Protein AF-A0A9Q1ICY8-F1 (afdb_monomer_lite)

Foldseek 3Di:
DDDADEDAWQQAEEQEAPLFLLFCPSVVVLVVVVVVVVVDVDDDYHGDDQAVVNVVVSGGHDFDRLVVQQDPVLLPDDDDPPDPPSSVSNVVVCVVQHVPPDPPHRSYYHYDGDWPALQPDWDFDQDPDDDRWRKIFGDPDDDDDPPDDDPDDPDDPVRLAFDKAAWDKTKIWTFDFFAFADADPPPRHHQWAADPVCGNQAQHKFAFQCFGIQGPVRDTDHDHDPGIWGWHSQCTPVCNVVRGNTTTTHIDIDIGHMYTYHHDDDDPDPDD

InterPro domains:
  IPR007036 AstE/AspA barrel-sandwich hybrid domain [PF04952] (170-250)
  IPR016708 Aspartoacylase [PIRSF018001] (8-258)
  IPR050178 AspA/AstE family [PTHR15162] (5-122)
  IPR055438 Succinylglutamate desuccinylase/Aspartoacylase, catalytic domain [PF24827] (10-125)

Secondary structure (DSSP, 8-state):
-PPPEEEPP---EEEEE-SSTT-HHHHHHHHHHHHHHTTS-----EEEES-HHHHHTTSS-SSS-GGG--SHHHHHSPP-TTS-HHHHHHHHHHHHH--TTSTTS-SEEEEE---SSS--S------SSS----EEE--SS---S-----SS--------TT-EE--EEEEEEEEEEEEPPPB-TTT--B-EEE-TTTTT-TTS-B-TTSEEEEETTS-EEE---SS-BEEESTT-GGGTTTT-SEEEEEEEEEEEPPEEEPPPPP------

pLDDT: mean 80.32, std 21.62, range [21.45, 98.81]

Structure (mmCIF, N/CA/C/O backbone):
data_AF-A0A9Q1ICY8-F1
#
_entry.id   AF-A0A9Q1ICY8-F1
#
loop_
_atom_site.group_PDB
_atom_site.id
_atom_site.type_symbol
_atom_site.label_atom_id
_atom_site.label_alt_id
_atom_site.label_comp_id
_atom_site.label_asym_id
_atom_site.label_entity_id
_atom_site.label_seq_id
_atom_site.pdbx_PDB_ins_code
_atom_site.Cartn_x
_atom_site.Cartn_y
_atom_site.Cartn_z
_atom_site.occupancy
_atom_site.B_iso_or_equiv
_atom_site.auth_seq_id
_atom_site.auth_comp_id
_atom_site.auth_asym_id
_atom_site.auth_atom_id
_atom_site.pdbx_PDB_model_num
ATOM 1 N N . MET A 1 1 ? -20.345 10.748 -28.734 1.00 59.75 1 MET A N 1
ATOM 2 C CA . MET A 1 1 ? -19.337 9.729 -28.371 1.00 59.75 1 MET A CA 1
ATOM 3 C C . MET A 1 1 ? -18.061 10.481 -28.038 1.00 59.75 1 MET A C 1
ATOM 5 O O . MET A 1 1 ? -17.767 11.417 -28.769 1.00 59.75 1 MET A O 1
ATOM 9 N N . MET A 1 2 ? -17.388 10.174 -26.923 1.00 65.88 2 MET A N 1
ATOM 10 C CA . MET A 1 2 ? -16.074 10.770 -26.632 1.00 65.88 2 MET A CA 1
ATOM 11 C C . MET A 1 2 ? -15.058 10.272 -27.664 1.00 65.88 2 MET A C 1
ATOM 13 O O . MET A 1 2 ? -15.108 9.102 -28.045 1.00 65.88 2 MET A O 1
ATOM 17 N N . GLU A 1 3 ? -14.178 11.153 -28.131 1.00 75.31 3 GLU A N 1
ATOM 18 C CA . GLU A 1 3 ? -13.118 10.779 -29.069 1.00 75.31 3 GLU A CA 1
ATOM 19 C C . GLU A 1 3 ? -12.064 9.901 -28.373 1.00 75.31 3 GLU A C 1
ATOM 21 O O . GLU A 1 3 ? -11.757 10.144 -27.199 1.00 75.31 3 GLU A O 1
ATOM 26 N N . PRO A 1 4 ? -11.507 8.883 -29.059 1.00 78.00 4 PRO A N 1
ATOM 27 C CA . PRO A 1 4 ? -10.439 8.068 -28.499 1.00 78.00 4 PRO A CA 1
ATOM 28 C C . PRO A 1 4 ? -9.195 8.906 -28.189 1.00 78.00 4 PRO A C 1
ATOM 30 O O . PRO A 1 4 ? -8.716 9.669 -29.029 1.00 78.00 4 PRO A O 1
ATOM 33 N N . VAL A 1 5 ? -8.633 8.725 -26.996 1.00 80.56 5 VAL A N 1
ATOM 34 C CA . VAL A 1 5 ? -7.372 9.357 -26.602 1.00 80.56 5 VAL A CA 1
ATOM 35 C C . VAL A 1 5 ? -6.215 8.456 -27.017 1.00 80.56 5 VAL A C 1
ATOM 37 O O . VAL A 1 5 ? -6.126 7.296 -26.616 1.00 80.56 5 VAL A O 1
ATOM 40 N N . SER A 1 6 ? -5.305 9.005 -27.821 1.00 79.31 6 SER A N 1
ATOM 41 C CA . SER A 1 6 ? -4.107 8.297 -28.266 1.00 79.31 6 SER A CA 1
ATOM 42 C C . SER A 1 6 ? -2.967 8.465 -27.259 1.00 79.31 6 SER A C 1
ATOM 44 O O . SER A 1 6 ? -2.494 9.581 -27.034 1.00 79.31 6 SER A O 1
ATOM 46 N N . LEU A 1 7 ? -2.515 7.358 -26.671 1.00 76.12 7 LEU A N 1
ATOM 47 C CA . LEU A 1 7 ? -1.403 7.313 -25.722 1.00 76.12 7 LEU A CA 1
ATOM 48 C C . LEU A 1 7 ? -0.109 6.848 -26.410 1.00 76.12 7 LEU A C 1
ATOM 50 O O . LEU A 1 7 ? -0.165 6.047 -27.350 1.00 76.12 7 LEU A O 1
ATOM 54 N N . PRO A 1 8 ? 1.066 7.344 -25.982 1.00 70.44 8 PRO A N 1
ATOM 55 C CA . PRO A 1 8 ? 2.342 6.829 -26.468 1.00 70.44 8 PRO A CA 1
ATOM 56 C C . PRO A 1 8 ? 2.523 5.357 -26.075 1.00 70.44 8 PRO A C 1
ATOM 58 O O . PRO A 1 8 ? 1.975 4.898 -25.072 1.00 70.44 8 PRO A O 1
ATOM 61 N N . ALA A 1 9 ? 3.303 4.622 -26.868 1.00 71.19 9 ALA A N 1
ATOM 62 C CA . ALA A 1 9 ? 3.770 3.301 -26.471 1.00 71.19 9 ALA A CA 1
ATOM 63 C C . ALA A 1 9 ? 4.682 3.407 -25.240 1.00 71.19 9 ALA A C 1
ATOM 65 O O . ALA A 1 9 ? 5.391 4.398 -25.070 1.00 71.19 9 ALA A O 1
ATOM 66 N N . VAL A 1 10 ? 4.665 2.366 -24.412 1.00 71.12 10 VAL A N 1
ATOM 67 C CA . VAL A 1 10 ? 5.454 2.246 -23.180 1.00 71.12 10 VAL A CA 1
ATOM 68 C C . VAL A 1 10 ? 6.436 1.089 -23.393 1.00 71.12 10 VAL A C 1
ATOM 70 O O . VAL A 1 10 ? 6.120 -0.041 -23.025 1.00 71.12 10 VAL A O 1
ATOM 73 N N . PRO A 1 11 ? 7.561 1.313 -24.098 1.00 69.88 11 PRO A N 1
ATOM 74 C CA . PRO A 1 11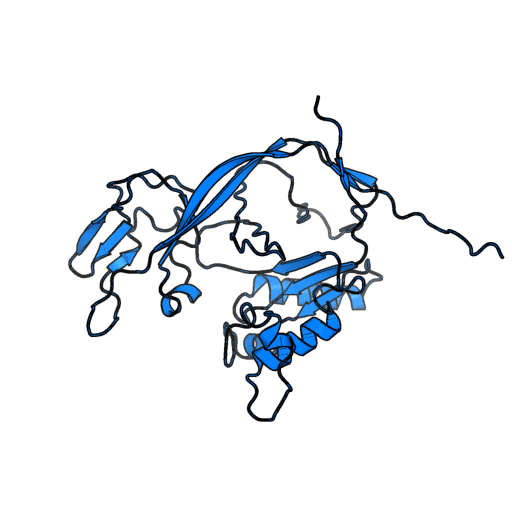 ? 8.440 0.228 -24.529 1.00 69.88 11 PRO A CA 1
ATOM 75 C C . PRO A 1 11 ? 9.250 -0.383 -23.384 1.00 69.88 11 PRO A C 1
ATOM 77 O O . PRO A 1 11 ? 9.628 -1.547 -23.475 1.00 69.88 11 PRO A O 1
ATOM 80 N N . ARG A 1 12 ? 9.529 0.368 -22.311 1.00 75.19 12 ARG A N 1
ATOM 81 C CA . ARG A 1 12 ? 10.326 -0.122 -21.182 1.00 75.19 12 ARG A CA 1
ATOM 82 C C . ARG A 1 12 ? 9.430 -0.322 -19.970 1.00 75.19 12 ARG A C 1
ATOM 84 O O . ARG A 1 12 ? 9.059 0.638 -19.294 1.00 75.19 12 ARG A O 1
ATOM 91 N N . VAL A 1 13 ? 9.100 -1.578 -19.692 1.00 80.62 13 VAL A N 1
ATOM 92 C CA . VAL A 1 13 ? 8.285 -1.974 -18.539 1.00 80.62 13 VAL A CA 1
ATOM 93 C C . VAL A 1 13 ? 9.142 -2.772 -17.567 1.00 80.62 13 VAL A C 1
ATOM 95 O O . VAL A 1 13 ? 9.872 -3.676 -17.976 1.00 80.62 13 VAL A O 1
ATOM 98 N N . ALA A 1 14 ? 9.031 -2.455 -16.279 1.00 83.50 14 ALA A N 1
ATOM 99 C CA . ALA A 1 14 ? 9.631 -3.238 -15.212 1.00 83.50 14 ALA A CA 1
ATOM 100 C C . ALA A 1 14 ? 8.568 -3.874 -14.313 1.00 83.50 14 ALA A C 1
ATOM 102 O O . ALA A 1 14 ? 7.607 -3.215 -13.909 1.00 83.50 14 ALA A O 1
ATOM 103 N N . LEU A 1 15 ? 8.773 -5.143 -13.964 1.00 88.38 15 LEU A N 1
ATOM 104 C CA . LEU A 1 15 ? 7.986 -5.872 -12.976 1.00 88.38 15 LEU A CA 1
ATOM 105 C C . LEU A 1 15 ? 8.828 -6.076 -11.715 1.00 88.38 15 LEU A C 1
ATOM 107 O O . LEU A 1 15 ? 9.807 -6.825 -11.716 1.00 88.38 15 LEU A O 1
ATOM 111 N N . CYS A 1 16 ? 8.427 -5.420 -10.632 1.00 89.94 16 CYS A N 1
ATOM 112 C CA . CYS A 1 16 ? 9.126 -5.454 -9.356 1.00 89.94 16 CYS A CA 1
ATOM 113 C C . CYS A 1 16 ? 8.370 -6.323 -8.348 1.00 89.94 16 CYS A C 1
ATOM 115 O O . CYS A 1 16 ? 7.145 -6.259 -8.227 1.00 89.94 16 CYS A O 1
ATOM 117 N N . GLY A 1 17 ? 9.117 -7.138 -7.608 1.00 93.12 17 GLY A N 1
ATOM 118 C CA . GLY A 1 17 ? 8.587 -8.017 -6.575 1.00 93.12 17 GLY A CA 1
ATOM 119 C C . GLY A 1 17 ? 9.452 -7.989 -5.324 1.00 93.12 17 GLY A C 1
ATOM 120 O O . GLY A 1 17 ? 10.679 -7.880 -5.386 1.00 93.12 17 GLY A O 1
ATOM 121 N N . GLY A 1 18 ? 8.809 -8.110 -4.164 1.00 94.81 18 GLY A N 1
ATOM 122 C CA . GLY A 1 18 ? 9.512 -8.163 -2.886 1.00 94.81 18 GLY A CA 1
ATOM 123 C C . GLY A 1 18 ? 10.157 -6.841 -2.491 1.00 94.81 18 GLY A C 1
ATOM 124 O O . GLY A 1 18 ? 11.258 -6.837 -1.943 1.00 94.81 18 GLY A O 1
ATOM 125 N N . THR A 1 19 ? 9.496 -5.716 -2.777 1.00 94.38 19 THR A N 1
ATOM 126 C CA . THR A 1 19 ? 9.838 -4.414 -2.176 1.00 94.38 19 THR A CA 1
ATOM 127 C C . THR A 1 19 ? 9.728 -4.492 -0.656 1.00 94.38 19 THR A C 1
ATOM 129 O O . THR A 1 19 ? 10.619 -4.018 0.052 1.00 94.38 19 THR A O 1
ATOM 132 N N . HIS A 1 20 ? 8.706 -5.197 -0.167 1.00 94.62 20 HIS A N 1
ATOM 133 C CA . HIS A 1 20 ? 8.654 -5.716 1.193 1.00 94.62 20 HIS A CA 1
ATOM 134 C C . HIS A 1 20 ? 8.924 -7.223 1.180 1.00 94.62 20 HIS A C 1
ATOM 136 O O . HIS A 1 20 ? 8.281 -7.977 0.449 1.00 94.62 20 HIS A O 1
ATOM 142 N N . GLY A 1 21 ? 9.890 -7.681 1.974 1.00 96.62 21 GLY A N 1
ATOM 143 C CA . GLY A 1 21 ? 10.405 -9.049 1.861 1.00 96.62 21 GLY A CA 1
ATOM 144 C C . GLY A 1 21 ? 9.479 -10.159 2.366 1.00 96.62 21 GLY A C 1
ATOM 145 O O . GLY A 1 21 ? 9.719 -11.329 2.074 1.00 96.62 21 GLY A O 1
ATOM 146 N N . ASN A 1 22 ? 8.418 -9.809 3.093 1.00 96.44 22 ASN A N 1
ATOM 147 C CA . ASN A 1 22 ? 7.386 -10.725 3.583 1.00 96.44 22 ASN A CA 1
ATOM 148 C C . ASN A 1 22 ? 6.109 -10.741 2.717 1.00 96.44 22 ASN A C 1
ATOM 150 O O . ASN A 1 22 ? 5.178 -11.485 3.020 1.00 96.44 22 ASN A O 1
ATOM 154 N N . GLU A 1 23 ? 6.058 -9.972 1.625 1.00 92.56 23 GLU A N 1
ATOM 155 C CA . GLU A 1 23 ? 4.941 -9.961 0.672 1.00 92.56 23 GLU A CA 1
ATOM 156 C C . GLU A 1 23 ? 5.233 -10.920 -0.491 1.00 92.56 23 GLU A C 1
ATOM 158 O O . GLU A 1 23 ? 5.817 -10.578 -1.522 1.00 92.56 23 GLU A O 1
ATOM 163 N N . LEU A 1 24 ? 4.883 -12.189 -0.280 1.00 94.81 24 LEU A N 1
ATOM 164 C CA . LEU A 1 24 ? 5.437 -13.305 -1.047 1.00 94.81 24 LEU A CA 1
ATOM 165 C C . LEU A 1 24 ? 4.933 -13.409 -2.494 1.00 94.81 24 LEU A C 1
ATOM 167 O O . LEU A 1 24 ? 5.633 -13.991 -3.322 1.00 94.81 24 LEU A O 1
ATOM 171 N N . SER A 1 25 ? 3.764 -12.858 -2.837 1.00 93.25 25 SER A N 1
ATOM 172 C CA . SER A 1 25 ? 3.187 -13.050 -4.182 1.00 93.25 25 SER A CA 1
ATOM 173 C C . SER A 1 25 ? 4.093 -12.478 -5.270 1.00 93.25 25 SER A C 1
ATOM 175 O O . SER A 1 25 ? 4.420 -13.173 -6.230 1.00 93.25 25 SER A O 1
ATOM 177 N N . GLY A 1 26 ? 4.558 -11.237 -5.087 1.00 91.00 26 GLY A N 1
ATOM 178 C CA . GLY A 1 26 ? 5.498 -10.602 -6.011 1.00 91.00 26 GLY A CA 1
ATOM 179 C C . GLY A 1 26 ? 6.860 -11.296 -6.028 1.00 91.00 26 GLY A C 1
ATOM 180 O O . GLY A 1 26 ? 7.449 -11.459 -7.092 1.00 91.00 26 GLY A O 1
ATOM 181 N N . VAL A 1 27 ? 7.337 -11.768 -4.869 1.00 93.19 27 VAL A N 1
ATOM 182 C CA . VAL A 1 27 ? 8.616 -12.491 -4.751 1.00 93.19 27 VAL A CA 1
ATOM 183 C C . VAL A 1 27 ? 8.616 -13.761 -5.598 1.00 93.19 27 VAL A C 1
ATOM 185 O O . VAL A 1 27 ? 9.544 -13.980 -6.376 1.00 93.19 27 VAL A O 1
ATOM 188 N N . TYR A 1 28 ? 7.597 -14.610 -5.444 1.00 95.06 28 TYR A N 1
ATOM 189 C CA . TYR A 1 28 ? 7.522 -15.868 -6.185 1.00 95.06 28 TYR A CA 1
ATOM 190 C C . TYR A 1 28 ? 7.218 -15.642 -7.664 1.00 95.06 28 TYR A C 1
ATOM 192 O O . TYR A 1 28 ? 7.850 -16.284 -8.498 1.00 95.06 28 TYR A O 1
ATOM 200 N N . LEU A 1 29 ? 6.318 -14.710 -8.002 1.00 92.88 29 LEU A N 1
ATOM 201 C CA . LEU A 1 29 ? 5.986 -14.431 -9.401 1.00 92.88 29 LEU A CA 1
ATOM 202 C C . LEU A 1 29 ? 7.213 -13.962 -10.189 1.00 92.88 29 LEU A C 1
ATOM 204 O O . LEU A 1 29 ? 7.482 -14.493 -11.262 1.00 92.88 29 LEU A O 1
ATOM 208 N N . VAL A 1 30 ? 7.978 -13.012 -9.643 1.00 91.81 30 VAL A N 1
ATOM 209 C CA . VAL A 1 30 ? 9.183 -12.492 -10.305 1.00 91.81 30 VAL A CA 1
ATOM 210 C C . VAL A 1 30 ? 10.257 -13.571 -10.435 1.00 91.81 30 VAL A C 1
ATOM 212 O O . VAL A 1 30 ? 10.871 -13.684 -11.491 1.00 91.81 30 VAL A O 1
ATOM 215 N N . ARG A 1 31 ? 10.460 -14.410 -9.410 1.00 93.69 31 ARG A N 1
ATOM 216 C CA . ARG A 1 31 ? 11.420 -15.526 -9.483 1.00 93.69 31 ARG A CA 1
ATOM 217 C C . ARG A 1 31 ? 11.047 -16.553 -10.545 1.00 93.69 31 ARG A C 1
ATOM 219 O O . ARG A 1 31 ? 11.918 -16.991 -11.289 1.00 93.69 31 ARG A O 1
ATOM 226 N N . GLU A 1 32 ? 9.774 -16.936 -10.618 1.00 90.88 32 GLU A N 1
ATOM 227 C CA . GLU A 1 32 ? 9.309 -17.872 -11.644 1.00 90.88 32 GLU A CA 1
ATOM 228 C C . GLU A 1 32 ? 9.418 -17.276 -13.046 1.00 90.88 32 GLU A C 1
ATOM 230 O O . GLU A 1 32 ? 9.779 -17.990 -13.978 1.00 90.88 32 GLU A O 1
ATOM 235 N N . TRP A 1 33 ? 9.160 -15.974 -13.195 1.00 88.12 33 TRP A N 1
ATOM 236 C CA . TRP A 1 33 ? 9.361 -15.280 -14.464 1.00 88.12 33 TRP A CA 1
ATOM 237 C C . TRP A 1 33 ? 10.832 -15.318 -14.884 1.00 88.12 33 TRP A C 1
ATOM 239 O O . TRP A 1 33 ? 11.141 -15.812 -15.961 1.00 88.12 33 TRP A O 1
ATOM 249 N N . GLN A 1 34 ? 11.746 -14.914 -13.997 1.00 89.06 34 GLN A N 1
ATOM 250 C CA . GLN A 1 34 ? 13.193 -14.954 -14.241 1.00 89.06 34 GLN A CA 1
ATOM 251 C C . GLN A 1 34 ? 13.698 -16.358 -14.585 1.00 89.06 34 GLN A C 1
ATOM 253 O O . GLN A 1 34 ? 14.576 -16.512 -15.428 1.00 89.06 34 GLN A O 1
ATOM 258 N N . ARG A 1 35 ? 13.139 -17.398 -13.953 1.00 86.81 35 ARG A N 1
ATOM 259 C CA . ARG A 1 35 ? 13.468 -18.790 -14.282 1.00 86.81 35 ARG A CA 1
ATOM 260 C C . ARG A 1 35 ? 13.031 -19.150 -15.703 1.00 86.81 35 ARG A C 1
ATOM 262 O O . ARG A 1 35 ? 13.795 -19.790 -16.414 1.00 86.81 35 ARG A O 1
ATOM 269 N N . LYS A 1 36 ? 11.830 -18.737 -16.116 1.00 84.44 36 LYS A N 1
ATOM 270 C CA . LYS A 1 36 ? 11.309 -19.003 -17.464 1.00 84.44 36 LYS A CA 1
ATOM 271 C C . LYS A 1 36 ? 12.041 -18.229 -18.557 1.00 84.44 36 LYS A C 1
ATOM 273 O O . LYS A 1 36 ? 12.283 -18.806 -19.604 1.00 84.44 36 LYS A O 1
ATOM 278 N N . GLU A 1 37 ? 12.444 -16.981 -18.317 1.00 80.94 37 GLU A N 1
ATOM 279 C CA . GLU A 1 37 ? 13.249 -16.207 -19.286 1.00 80.94 37 GLU A CA 1
ATOM 280 C C . GLU A 1 37 ? 14.611 -16.853 -19.584 1.00 80.94 37 GLU A C 1
ATOM 282 O O . GLU A 1 37 ? 15.188 -16.629 -20.641 1.00 80.94 37 GLU A O 1
ATOM 287 N N . LEU A 1 38 ? 15.140 -17.666 -18.664 1.00 73.38 38 LEU A N 1
ATOM 288 C CA . LEU A 1 38 ? 16.351 -18.458 -18.905 1.00 73.38 38 LEU A CA 1
ATOM 289 C C . LEU A 1 38 ? 16.081 -19.723 -19.736 1.00 73.38 38 LEU A C 1
ATOM 291 O O . LEU A 1 38 ? 17.016 -20.293 -20.297 1.00 73.38 38 LEU A O 1
ATOM 295 N N . GLU A 1 39 ? 14.833 -20.190 -19.769 1.00 74.69 39 GLU A N 1
ATOM 296 C CA . GLU A 1 39 ? 14.406 -21.420 -20.445 1.00 74.69 39 GLU A CA 1
ATOM 297 C C . GLU A 1 39 ? 13.817 -21.145 -21.843 1.00 74.69 39 GLU A C 1
ATOM 299 O O . GLU A 1 39 ? 13.923 -22.002 -22.722 1.00 74.69 39 GLU A O 1
ATOM 304 N N . GLU A 1 40 ? 13.234 -19.963 -22.067 1.00 69.31 40 GLU A N 1
ATOM 305 C CA . GLU A 1 40 ? 12.537 -19.557 -23.296 1.00 69.31 40 GLU A CA 1
ATOM 306 C C . GLU A 1 40 ? 12.929 -18.123 -23.719 1.00 69.31 40 GLU A C 1
ATOM 308 O O . GLU A 1 40 ? 13.195 -17.274 -22.871 1.00 69.31 40 GLU A O 1
ATOM 313 N N . GLU A 1 41 ? 12.913 -1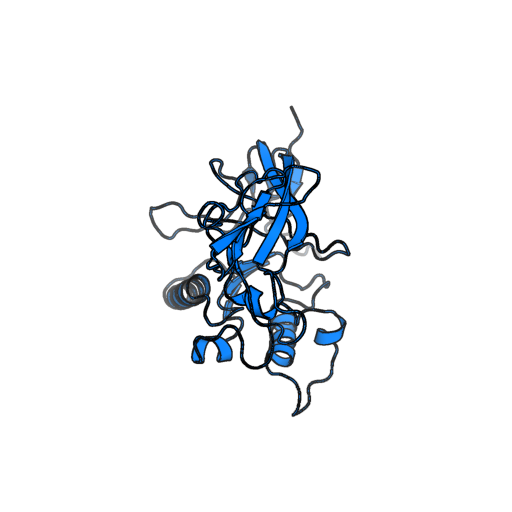7.815 -25.026 1.00 56.81 41 GLU A N 1
ATOM 314 C CA . GLU A 1 41 ? 13.016 -16.430 -25.527 1.00 56.81 41 GLU A CA 1
ATOM 315 C C . GLU A 1 41 ? 11.715 -15.666 -25.217 1.00 56.81 41 GLU A C 1
ATOM 317 O O . GLU A 1 41 ? 10.782 -15.621 -26.021 1.00 56.81 41 GLU A O 1
ATOM 322 N N . ALA A 1 42 ? 11.623 -15.110 -24.010 1.00 57.91 42 ALA A N 1
ATOM 323 C CA . ALA A 1 42 ? 10.489 -14.305 -23.572 1.00 57.91 42 ALA A CA 1
ATOM 324 C C . ALA A 1 42 ? 10.616 -12.828 -23.998 1.00 57.91 42 ALA A C 1
ATOM 326 O O . ALA A 1 42 ? 11.704 -12.315 -24.257 1.00 57.91 42 ALA A O 1
ATOM 327 N N . GLU A 1 43 ? 9.477 -12.134 -24.052 1.00 59.81 43 GLU A N 1
ATOM 328 C CA . GLU A 1 43 ? 9.395 -10.697 -24.337 1.00 59.81 43 GLU A CA 1
ATOM 329 C C . GLU A 1 43 ? 10.140 -9.874 -23.266 1.00 59.81 43 GLU A C 1
ATOM 331 O O . GLU A 1 43 ? 10.102 -10.205 -22.083 1.00 59.81 43 GLU A O 1
ATOM 336 N N . ALA A 1 44 ? 10.806 -8.790 -23.679 1.00 66.69 44 ALA A N 1
ATOM 337 C CA . ALA A 1 44 ? 11.726 -8.012 -22.846 1.00 66.69 44 ALA A CA 1
ATOM 338 C C . ALA A 1 44 ? 11.014 -7.183 -21.753 1.00 66.69 44 ALA A C 1
ATOM 340 O O . ALA A 1 44 ? 10.830 -5.972 -21.888 1.00 66.69 44 ALA A O 1
ATOM 341 N N . VAL A 1 45 ? 10.632 -7.824 -20.647 1.00 80.00 45 VAL A N 1
ATOM 342 C CA . VAL A 1 45 ? 10.165 -7.155 -19.422 1.00 80.00 45 VAL A CA 1
ATOM 343 C C . VAL A 1 45 ? 11.286 -7.184 -18.392 1.00 80.00 45 VAL A C 1
ATOM 345 O O . VAL A 1 45 ? 11.788 -8.241 -18.029 1.00 80.00 45 VAL A O 1
ATOM 348 N N . VAL A 1 46 ? 11.673 -6.022 -17.864 1.00 85.94 46 VAL A N 1
ATOM 349 C CA . VAL A 1 46 ? 12.727 -5.966 -16.842 1.00 85.94 46 VAL A CA 1
ATOM 350 C C . VAL A 1 46 ? 12.170 -6.489 -15.520 1.00 85.94 46 VAL A C 1
ATOM 352 O O . VAL A 1 46 ? 11.356 -5.837 -14.870 1.00 85.94 46 VAL A O 1
ATOM 355 N N . THR A 1 47 ? 12.608 -7.664 -15.086 1.00 91.44 47 THR A N 1
ATOM 356 C CA . THR A 1 47 ? 12.169 -8.260 -13.819 1.00 91.44 47 THR A CA 1
ATOM 357 C C . THR A 1 47 ? 13.132 -7.936 -12.676 1.00 91.44 47 THR A C 1
ATOM 359 O O . THR A 1 47 ? 14.347 -8.100 -12.797 1.00 91.44 47 THR A O 1
ATOM 362 N N . VAL A 1 48 ? 12.608 -7.484 -11.530 1.00 93.31 48 VAL A N 1
ATOM 363 C CA . VAL A 1 48 ? 13.437 -7.039 -10.396 1.00 93.31 48 VAL A CA 1
ATOM 364 C C . VAL A 1 48 ? 12.966 -7.614 -9.066 1.00 93.31 48 VAL A C 1
ATOM 366 O O . VAL A 1 48 ? 11.825 -7.437 -8.645 1.00 93.31 48 VAL A O 1
ATOM 369 N N . ILE A 1 49 ? 13.906 -8.230 -8.346 1.00 97.44 49 ILE A N 1
ATOM 370 C CA . ILE A 1 49 ? 13.773 -8.507 -6.915 1.00 97.44 49 ILE A CA 1
ATOM 371 C C . ILE A 1 49 ? 14.239 -7.276 -6.131 1.00 97.44 49 ILE A C 1
ATOM 373 O O . ILE A 1 49 ? 15.437 -6.982 -6.047 1.00 97.44 49 ILE A O 1
ATOM 377 N N . SER A 1 50 ? 13.286 -6.539 -5.565 1.00 96.50 50 SER A N 1
ATOM 378 C CA . SER A 1 50 ? 13.531 -5.205 -5.012 1.00 96.50 50 SER A CA 1
ATOM 379 C C . SER A 1 50 ? 14.341 -5.233 -3.715 1.00 96.50 50 SER A C 1
ATOM 381 O O . SER A 1 50 ? 15.341 -4.527 -3.623 1.00 96.50 50 SER A O 1
ATOM 383 N N . ASN A 1 51 ? 13.979 -6.062 -2.728 1.00 98.00 51 ASN A N 1
ATOM 384 C CA . ASN A 1 51 ? 14.650 -6.108 -1.422 1.00 98.00 51 ASN A CA 1
ATOM 385 C C . ASN A 1 51 ? 15.174 -7.520 -1.073 1.00 98.00 51 ASN A C 1
ATOM 387 O O . ASN A 1 51 ? 14.588 -8.226 -0.246 1.00 98.00 51 ASN A O 1
ATOM 391 N N . PRO A 1 52 ? 16.292 -7.971 -1.675 1.00 98.25 52 PRO A N 1
ATOM 392 C CA . PRO A 1 52 ? 16.783 -9.337 -1.492 1.00 98.25 52 PRO A CA 1
ATOM 393 C C . PRO A 1 52 ? 17.136 -9.681 -0.038 1.00 98.25 52 PRO A C 1
ATOM 395 O O . PRO A 1 52 ? 16.872 -10.807 0.391 1.00 98.25 52 PRO A O 1
ATOM 398 N N . ARG A 1 53 ? 17.683 -8.738 0.750 1.00 98.44 53 ARG A N 1
ATOM 399 C CA . ARG A 1 53 ? 18.016 -9.018 2.159 1.00 98.44 53 ARG A CA 1
ATOM 400 C C . ARG A 1 53 ? 16.758 -9.163 3.015 1.00 98.44 53 ARG A C 1
ATOM 402 O O . ARG A 1 53 ? 16.695 -10.095 3.816 1.00 98.44 53 ARG A O 1
ATOM 409 N N . ALA A 1 54 ? 15.749 -8.304 2.839 1.00 98.31 54 ALA A N 1
ATOM 410 C CA . ALA A 1 54 ? 14.491 -8.430 3.580 1.00 98.31 54 ALA A CA 1
ATOM 411 C C . ALA A 1 54 ? 13.762 -9.735 3.238 1.00 98.31 54 ALA A C 1
ATOM 413 O O . ALA A 1 54 ? 13.264 -10.408 4.140 1.00 98.31 54 ALA A O 1
ATOM 414 N N . ILE A 1 55 ? 13.787 -10.149 1.963 1.00 98.38 55 ILE A N 1
ATOM 415 C CA . ILE A 1 55 ? 13.229 -11.436 1.518 1.00 98.38 55 ILE A CA 1
ATOM 416 C C . ILE A 1 55 ? 13.937 -12.608 2.198 1.00 98.38 55 ILE A C 1
ATOM 418 O O . ILE A 1 55 ? 13.276 -13.527 2.674 1.00 98.38 55 ILE A O 1
ATOM 422 N N . GLN A 1 56 ? 15.271 -12.579 2.287 1.00 98.19 56 GLN A N 1
ATOM 423 C CA . GLN A 1 56 ? 16.032 -13.631 2.968 1.00 98.19 56 GLN A CA 1
ATOM 424 C C . GLN A 1 56 ? 15.620 -13.783 4.439 1.00 98.19 56 GLN A C 1
ATOM 426 O O . GLN A 1 56 ? 15.638 -14.890 4.972 1.00 98.19 56 GLN A O 1
ATOM 431 N N . ARG A 1 57 ? 15.230 -12.683 5.091 1.00 97.81 57 ARG A N 1
ATOM 432 C CA . ARG A 1 57 ? 14.727 -12.691 6.471 1.00 97.81 57 ARG A CA 1
ATOM 433 C C . ARG A 1 57 ? 13.217 -12.902 6.582 1.00 97.81 57 ARG A C 1
ATOM 435 O O . ARG A 1 57 ? 12.719 -12.923 7.702 1.00 97.81 57 ARG A O 1
ATOM 442 N N . CYS A 1 58 ? 12.497 -13.027 5.464 1.00 97.56 58 CYS A N 1
ATOM 443 C CA . CYS A 1 58 ? 11.033 -13.009 5.419 1.00 97.56 58 CYS A CA 1
ATOM 444 C C . CYS A 1 58 ? 10.448 -11.859 6.269 1.00 97.56 58 CYS A C 1
ATOM 446 O O . CYS A 1 58 ? 9.489 -12.033 7.020 1.00 97.56 58 CYS A O 1
ATOM 448 N N . SER A 1 59 ? 11.074 -10.684 6.174 1.00 97.38 59 SER A N 1
ATOM 449 C CA . SER A 1 59 ? 10.720 -9.470 6.914 1.00 97.38 59 SER A CA 1
ATOM 450 C C . SER A 1 59 ? 10.295 -8.379 5.941 1.00 97.38 59 SER A C 1
ATOM 452 O O . SER A 1 59 ? 10.717 -8.384 4.786 1.00 97.38 59 SER A O 1
ATOM 454 N N . ARG A 1 60 ? 9.498 -7.410 6.402 1.00 96.12 60 ARG A N 1
ATOM 455 C CA . ARG A 1 60 ? 9.102 -6.248 5.594 1.00 96.12 60 ARG A CA 1
ATOM 456 C C . ARG A 1 60 ? 10.326 -5.476 5.090 1.00 96.12 60 ARG A C 1
ATOM 458 O O . ARG A 1 60 ? 10.416 -5.184 3.904 1.00 96.12 60 ARG A O 1
ATOM 465 N N . TYR A 1 61 ? 11.273 -5.200 5.980 1.00 97.44 61 TYR A N 1
ATOM 466 C CA . TYR A 1 61 ? 12.556 -4.552 5.702 1.00 97.44 61 TYR A CA 1
ATOM 467 C C . TYR A 1 61 ? 13.620 -5.001 6.724 1.00 97.44 61 TYR A C 1
ATOM 469 O O . TYR A 1 61 ? 13.314 -5.770 7.643 1.00 97.44 61 TYR A O 1
ATOM 477 N N . ILE A 1 62 ? 14.870 -4.566 6.547 1.00 97.88 62 ILE A N 1
ATOM 478 C CA . ILE A 1 62 ? 15.997 -4.796 7.462 1.00 97.88 62 ILE A CA 1
ATOM 479 C C . ILE A 1 62 ? 16.178 -3.621 8.421 1.00 97.88 62 ILE A C 1
ATOM 481 O O . ILE A 1 62 ? 16.169 -3.848 9.627 1.00 97.88 62 ILE A O 1
ATOM 485 N N . GLU A 1 63 ? 16.334 -2.396 7.908 1.00 96.44 63 GLU A N 1
ATOM 486 C CA . GLU A 1 63 ? 16.574 -1.204 8.738 1.00 96.44 63 GLU A CA 1
ATOM 487 C C . GLU A 1 63 ? 15.447 -0.183 8.606 1.00 96.44 63 GLU A C 1
ATOM 489 O O . GLU A 1 63 ? 14.976 0.344 9.613 1.00 96.44 63 GLU A O 1
ATOM 494 N N . GLN A 1 64 ? 14.969 0.066 7.385 1.00 94.81 64 GLN A N 1
ATOM 495 C CA . GLN A 1 64 ? 13.850 0.979 7.149 1.00 94.81 64 GLN A CA 1
ATOM 496 C C . GLN A 1 64 ? 13.019 0.594 5.925 1.00 94.81 64 GLN A C 1
ATOM 498 O O . GLN A 1 64 ? 13.458 -0.148 5.056 1.00 94.81 64 GLN A O 1
ATOM 503 N N . ASP A 1 65 ? 11.803 1.128 5.827 1.00 92.19 65 ASP A N 1
ATOM 504 C CA . ASP A 1 65 ? 10.877 0.815 4.736 1.00 92.19 65 ASP A CA 1
ATOM 505 C C . ASP A 1 65 ? 11.427 1.275 3.363 1.00 92.19 65 ASP A C 1
ATOM 507 O O . ASP A 1 65 ? 11.509 2.476 3.077 1.00 92.19 65 ASP A O 1
ATOM 511 N N . LEU A 1 66 ? 11.787 0.317 2.492 1.00 92.88 66 LEU A N 1
ATOM 512 C CA . LEU A 1 66 ? 12.325 0.585 1.148 1.00 92.88 66 LEU A CA 1
ATOM 513 C C . LEU A 1 66 ? 11.378 1.464 0.320 1.00 92.88 66 LEU A C 1
ATOM 515 O O . LEU A 1 66 ? 11.824 2.385 -0.366 1.00 92.88 66 LEU A O 1
ATOM 519 N N . ASN A 1 67 ? 10.064 1.269 0.460 1.00 89.56 67 ASN A N 1
ATOM 520 C CA . ASN A 1 67 ? 9.045 2.044 -0.247 1.00 89.56 67 ASN A CA 1
ATOM 521 C C . ASN A 1 67 ? 8.884 3.481 0.309 1.00 89.56 67 ASN A C 1
ATOM 523 O O . ASN A 1 67 ? 7.926 4.192 -0.004 1.00 89.56 67 ASN A O 1
ATOM 527 N N . ARG A 1 68 ? 9.793 3.932 1.180 1.00 88.69 68 ARG A N 1
ATOM 528 C CA . ARG A 1 68 ? 9.934 5.328 1.633 1.00 88.69 68 ARG A CA 1
ATOM 529 C C . ARG A 1 68 ? 11.289 5.942 1.258 1.00 88.69 68 ARG A C 1
ATOM 531 O O . ARG A 1 68 ? 11.513 7.118 1.527 1.00 88.69 68 ARG A O 1
ATOM 538 N N . CYS A 1 69 ? 12.163 5.188 0.588 1.00 88.31 69 CYS A N 1
ATOM 539 C CA . CYS A 1 69 ? 13.548 5.580 0.309 1.00 88.31 69 CYS A CA 1
ATOM 540 C C . CYS A 1 69 ? 13.758 6.277 -1.051 1.00 88.31 69 CYS A C 1
ATOM 542 O O . CYS A 1 69 ? 14.871 6.680 -1.367 1.00 88.31 69 CYS A O 1
ATOM 544 N N . PHE A 1 70 ? 12.714 6.465 -1.862 1.00 87.38 70 PHE A N 1
ATOM 545 C CA . PHE A 1 70 ? 12.831 7.002 -3.230 1.00 87.38 70 PHE A CA 1
ATOM 546 C C . PHE A 1 70 ? 12.620 8.524 -3.333 1.00 87.38 70 PHE A C 1
ATOM 548 O O . PHE A 1 70 ? 12.208 9.046 -4.375 1.00 87.38 70 PHE A O 1
ATOM 555 N N . THR A 1 71 ? 12.869 9.269 -2.252 1.00 83.94 71 THR A N 1
ATOM 556 C CA . THR A 1 71 ? 12.828 10.740 -2.299 1.00 83.94 71 THR A CA 1
ATOM 557 C C . THR A 1 71 ? 14.072 11.290 -3.001 1.00 83.94 71 THR A C 1
ATOM 559 O O . THR A 1 71 ? 15.139 10.689 -2.922 1.00 83.94 71 THR A O 1
ATOM 562 N N . ALA A 1 72 ? 13.962 12.448 -3.664 1.00 83.94 72 ALA A N 1
ATOM 563 C CA . ALA A 1 72 ? 15.114 13.079 -4.320 1.00 83.94 72 ALA A CA 1
ATOM 564 C C . ALA A 1 72 ? 16.270 13.329 -3.334 1.00 83.94 72 ALA A C 1
ATOM 566 O O . ALA A 1 72 ? 17.426 13.102 -3.675 1.00 83.94 72 ALA A O 1
ATOM 567 N N . ALA A 1 73 ? 15.944 13.708 -2.092 1.00 87.19 73 ALA A N 1
ATOM 568 C CA . ALA A 1 73 ? 16.921 13.848 -1.020 1.00 87.19 73 ALA A CA 1
ATOM 569 C C . ALA A 1 73 ? 17.647 12.518 -0.766 1.00 87.19 73 ALA A C 1
ATOM 571 O O . ALA A 1 73 ? 18.860 12.459 -0.932 1.00 87.19 73 ALA A O 1
ATOM 572 N N . THR A 1 74 ? 16.918 11.438 -0.465 1.00 85.56 74 THR A N 1
ATOM 573 C CA . THR A 1 74 ? 17.494 10.111 -0.175 1.00 85.56 74 THR A CA 1
ATOM 574 C C . THR A 1 74 ? 18.347 9.561 -1.320 1.00 85.56 74 THR A C 1
ATOM 576 O O . THR A 1 74 ? 19.414 8.997 -1.079 1.00 85.56 74 THR A O 1
ATOM 579 N N . LEU A 1 75 ? 17.910 9.760 -2.566 1.00 87.25 75 LEU A N 1
ATOM 580 C CA . LEU A 1 75 ? 18.619 9.286 -3.756 1.00 87.25 75 LEU A CA 1
ATOM 581 C C . LEU A 1 75 ? 19.910 10.068 -4.053 1.00 87.25 75 LEU A C 1
ATOM 583 O O . LEU A 1 75 ? 20.735 9.592 -4.824 1.00 87.25 75 LEU A O 1
ATOM 587 N N . SER A 1 76 ? 20.088 11.246 -3.447 1.00 87.56 76 SER A N 1
ATOM 588 C CA . SER A 1 76 ? 21.266 12.107 -3.629 1.00 87.56 76 SER A CA 1
ATOM 589 C C . SER A 1 76 ? 22.315 11.989 -2.513 1.00 87.56 76 SER A C 1
ATOM 591 O O . SER A 1 76 ? 23.399 12.558 -2.630 1.00 87.56 76 SER A O 1
ATOM 593 N N . ILE A 1 77 ? 22.009 11.273 -1.422 1.00 88.50 77 ILE A N 1
ATOM 594 C CA . ILE A 1 77 ? 22.909 11.133 -0.267 1.00 88.50 77 ILE A CA 1
ATOM 595 C C . ILE A 1 77 ? 24.120 10.263 -0.649 1.00 88.50 77 ILE A C 1
ATOM 597 O O . ILE A 1 77 ? 23.919 9.150 -1.130 1.00 88.50 77 ILE A O 1
ATOM 601 N N . PRO A 1 78 ? 25.370 10.695 -0.393 1.00 91.62 78 PRO A N 1
ATOM 602 C CA . PRO A 1 78 ? 26.543 9.850 -0.601 1.00 91.62 78 PRO A CA 1
ATOM 603 C C . PRO A 1 78 ? 26.505 8.586 0.267 1.00 91.62 78 PRO A C 1
ATOM 605 O O . PRO A 1 78 ? 26.264 8.664 1.473 1.00 91.62 78 PRO A O 1
ATOM 608 N N . ILE A 1 79 ? 26.794 7.430 -0.333 1.00 92.25 79 ILE A N 1
ATOM 609 C CA . ILE A 1 79 ? 26.887 6.165 0.402 1.00 92.25 79 ILE A CA 1
ATOM 610 C C . ILE A 1 79 ? 28.164 6.158 1.251 1.00 92.25 79 ILE A C 1
ATOM 612 O O . ILE A 1 79 ? 29.263 6.430 0.771 1.00 92.25 79 ILE A O 1
ATOM 616 N N . SER A 1 80 ? 27.997 5.815 2.523 1.00 92.75 80 SER A N 1
ATOM 617 C CA . SER A 1 80 ? 29.055 5.582 3.513 1.00 92.75 80 SER A CA 1
ATOM 618 C C . SER A 1 80 ? 28.756 4.327 4.345 1.00 92.75 80 SER A C 1
ATOM 620 O O . SER A 1 80 ? 27.628 3.833 4.313 1.00 92.75 80 SER A O 1
ATOM 622 N N . ASP A 1 81 ? 29.724 3.842 5.130 1.00 88.88 81 ASP A N 1
ATOM 623 C CA . ASP A 1 81 ? 29.608 2.603 5.925 1.00 88.88 81 ASP A CA 1
ATOM 624 C C . ASP A 1 81 ? 28.412 2.570 6.901 1.00 88.88 81 ASP A C 1
ATOM 626 O O . ASP A 1 81 ? 27.950 1.493 7.266 1.00 88.88 81 ASP A O 1
ATOM 630 N N . GLY A 1 82 ? 27.885 3.729 7.312 1.00 91.56 82 GLY A N 1
ATOM 631 C CA . GLY A 1 82 ? 26.710 3.835 8.189 1.00 91.56 82 GLY A CA 1
ATOM 632 C C . GLY A 1 82 ? 25.374 4.008 7.460 1.00 91.56 82 GLY A C 1
ATOM 633 O O . GLY A 1 82 ? 24.367 4.297 8.101 1.00 91.56 82 GLY A O 1
ATOM 634 N N . THR A 1 83 ? 25.355 3.914 6.130 1.00 93.94 83 THR A N 1
ATOM 635 C CA . THR A 1 83 ? 24.134 4.131 5.341 1.00 93.94 83 THR A CA 1
ATOM 636 C C . THR A 1 83 ? 23.177 2.957 5.534 1.00 93.94 83 THR A C 1
ATOM 638 O O . THR A 1 83 ? 23.581 1.827 5.253 1.00 93.94 83 THR A O 1
ATOM 641 N N . PRO A 1 84 ? 21.911 3.198 5.932 1.00 95.88 84 PRO A N 1
ATOM 642 C CA . PRO A 1 84 ? 20.909 2.147 6.000 1.00 95.88 84 PRO A CA 1
ATOM 643 C C . PRO A 1 84 ? 20.810 1.394 4.676 1.00 95.88 84 PRO A C 1
ATOM 645 O O . PRO A 1 84 ? 20.775 1.994 3.595 1.00 95.88 84 PRO A O 1
ATOM 648 N N . TYR A 1 85 ? 20.728 0.076 4.765 1.00 97.38 85 TYR A N 1
ATOM 649 C CA . TYR A 1 85 ? 20.714 -0.827 3.630 1.00 97.38 85 TYR A CA 1
ATOM 650 C C . TYR A 1 85 ? 19.645 -0.447 2.601 1.00 97.38 85 TYR A C 1
ATOM 652 O O . TYR A 1 85 ? 19.951 -0.387 1.410 1.00 97.38 85 TYR A O 1
ATOM 660 N N . GLU A 1 86 ? 18.417 -0.136 3.027 1.00 97.31 86 GLU A N 1
ATOM 661 C CA . GLU A 1 86 ? 17.358 0.248 2.090 1.00 97.31 86 GLU A CA 1
ATOM 662 C C . GLU A 1 86 ? 17.605 1.586 1.374 1.00 97.31 86 GLU A C 1
ATOM 664 O O . GLU A 1 86 ? 17.119 1.759 0.257 1.00 97.31 86 GLU A O 1
ATOM 669 N N . ILE A 1 87 ? 18.400 2.506 1.938 1.00 94.88 87 ILE A N 1
ATOM 670 C CA . ILE A 1 87 ? 18.811 3.735 1.234 1.00 94.88 87 ILE A CA 1
ATOM 671 C C . ILE A 1 87 ? 19.780 3.393 0.106 1.00 94.88 87 ILE A C 1
ATOM 673 O O . ILE A 1 87 ? 19.551 3.792 -1.037 1.00 94.88 87 ILE A O 1
ATOM 677 N N . ALA A 1 88 ? 20.827 2.619 0.408 1.00 95.88 88 ALA A N 1
ATOM 678 C CA . ALA A 1 88 ? 21.777 2.162 -0.605 1.00 95.88 88 ALA A CA 1
ATOM 679 C C . ALA A 1 88 ? 21.058 1.350 -1.696 1.00 95.88 88 ALA A C 1
ATOM 681 O O . ALA A 1 88 ? 21.245 1.592 -2.889 1.00 95.88 88 ALA A O 1
ATOM 682 N N . ARG A 1 89 ? 20.135 0.466 -1.295 1.00 96.19 89 ARG A N 1
ATOM 683 C CA . ARG A 1 89 ? 19.334 -0.331 -2.226 1.00 96.19 89 ARG A CA 1
ATOM 684 C C . ARG A 1 89 ? 18.422 0.524 -3.108 1.00 96.19 89 ARG A C 1
ATOM 686 O O . ARG A 1 89 ? 18.280 0.226 -4.290 1.00 96.19 89 ARG A O 1
ATOM 693 N N . ALA A 1 90 ? 17.818 1.587 -2.579 1.00 91.75 90 ALA A N 1
ATOM 694 C CA . ALA A 1 90 ? 17.021 2.512 -3.384 1.00 91.75 90 ALA A CA 1
ATOM 695 C C . ALA A 1 90 ? 17.868 3.240 -4.440 1.00 91.75 90 ALA A C 1
ATOM 697 O O . ALA A 1 90 ? 17.398 3.440 -5.559 1.00 91.75 90 ALA A O 1
ATOM 698 N N . GLN A 1 91 ? 19.119 3.591 -4.122 1.00 91.94 91 GLN A N 1
ATOM 699 C CA . GLN A 1 91 ? 20.048 4.189 -5.087 1.00 91.94 91 GLN A CA 1
ATOM 700 C C . GLN A 1 91 ? 20.466 3.196 -6.179 1.00 91.94 91 GLN A C 1
ATOM 702 O O . GLN A 1 91 ? 20.458 3.562 -7.353 1.00 91.94 91 GLN A O 1
ATOM 707 N N . GLU A 1 92 ? 20.736 1.933 -5.828 1.00 94.25 92 GLU A N 1
ATOM 708 C CA . GLU A 1 92 ? 20.978 0.856 -6.803 1.00 94.25 92 GLU A CA 1
ATOM 709 C C . GLU A 1 92 ? 19.782 0.672 -7.752 1.00 94.25 92 GLU A C 1
ATOM 711 O O . GLU A 1 92 ? 19.948 0.622 -8.970 1.00 94.25 92 GLU A O 1
ATOM 716 N N . LEU A 1 93 ? 18.563 0.613 -7.205 1.00 89.25 93 LEU A N 1
ATOM 717 C CA . LEU A 1 93 ? 17.336 0.482 -7.996 1.00 89.25 93 LEU A CA 1
ATOM 718 C C . LEU A 1 93 ? 17.084 1.714 -8.872 1.00 89.25 93 LEU A C 1
ATOM 720 O O . LEU A 1 93 ? 16.626 1.574 -10.000 1.00 89.25 93 LEU A O 1
ATOM 724 N N . ASN A 1 94 ? 17.415 2.914 -8.391 1.00 88.12 94 ASN A N 1
ATOM 725 C CA . ASN A 1 94 ? 17.329 4.140 -9.181 1.00 88.12 94 ASN A CA 1
ATOM 726 C C . ASN A 1 94 ? 18.369 4.189 -10.312 1.00 88.12 94 ASN A C 1
ATOM 728 O O . ASN A 1 94 ? 18.081 4.756 -11.359 1.00 88.12 94 ASN A O 1
ATOM 732 N N . ALA A 1 95 ? 19.551 3.596 -10.130 1.00 89.12 95 ALA A N 1
ATOM 733 C CA . ALA A 1 95 ? 20.531 3.446 -11.205 1.00 89.12 95 ALA A CA 1
ATOM 734 C C . ALA A 1 95 ? 20.093 2.400 -12.248 1.00 89.12 95 ALA A C 1
ATOM 736 O O . ALA A 1 95 ? 20.396 2.559 -13.425 1.00 89.12 95 ALA A O 1
ATOM 737 N N . LEU A 1 96 ? 19.369 1.357 -11.821 1.00 87.50 96 LEU A N 1
ATOM 738 C CA . LEU A 1 96 ? 18.861 0.294 -12.696 1.00 87.50 96 LEU A CA 1
ATOM 739 C C . LEU A 1 96 ? 17.610 0.705 -13.489 1.00 87.50 96 LEU A C 1
ATOM 741 O O . LEU A 1 96 ? 17.504 0.398 -14.671 1.00 87.50 96 LEU A O 1
ATOM 745 N N . LEU A 1 97 ? 16.642 1.338 -12.822 1.00 84.62 97 LEU A N 1
ATOM 746 C CA . LEU A 1 97 ? 15.310 1.630 -13.371 1.00 84.62 97 LEU A CA 1
ATOM 747 C C . LEU A 1 97 ? 15.106 3.108 -13.711 1.00 84.62 97 LEU A C 1
ATOM 749 O O . LEU A 1 97 ? 14.120 3.465 -14.350 1.00 84.62 97 LEU A O 1
ATOM 753 N N . GLY A 1 98 ? 15.983 3.976 -13.222 1.00 79.19 98 GLY A N 1
ATOM 754 C CA . GLY A 1 98 ? 15.928 5.416 -13.429 1.00 79.19 98 GLY A CA 1
ATOM 755 C C . GLY A 1 98 ? 17.038 5.895 -14.372 1.00 79.19 98 GLY A C 1
ATOM 756 O O . GLY A 1 98 ? 17.338 5.209 -15.347 1.00 79.19 98 GLY A O 1
ATOM 757 N N . PRO A 1 99 ? 17.665 7.055 -14.092 1.00 77.94 99 PRO A N 1
ATOM 758 C CA . PRO A 1 99 ? 17.431 7.939 -12.946 1.00 77.94 99 PRO A CA 1
ATOM 759 C C . PRO A 1 99 ? 16.010 8.513 -12.892 1.00 77.94 99 PRO A C 1
ATOM 761 O O . PRO A 1 99 ? 15.444 8.920 -13.899 1.00 77.94 99 PRO A O 1
ATOM 764 N N . ARG A 1 100 ? 15.408 8.583 -11.702 1.00 70.25 100 ARG A N 1
ATOM 765 C CA . ARG A 1 100 ? 14.051 9.121 -11.533 1.00 70.25 100 ARG A CA 1
ATOM 766 C C . ARG A 1 100 ? 13.927 10.530 -12.134 1.00 70.25 100 ARG A C 1
ATOM 768 O O . ARG A 1 100 ? 14.569 11.463 -11.661 1.00 70.25 100 ARG A O 1
ATOM 775 N N . GLY A 1 101 ? 13.034 10.679 -13.112 1.00 67.81 101 GLY A N 1
ATOM 776 C CA . GLY A 1 101 ? 12.752 11.954 -13.778 1.00 67.81 101 GLY A CA 1
ATOM 777 C C . GLY A 1 101 ? 13.606 12.247 -15.015 1.00 67.81 101 GLY A C 1
ATOM 778 O O . GLY A 1 101 ? 13.494 13.349 -15.544 1.00 67.81 101 GLY A O 1
ATOM 779 N N . SER A 1 102 ? 14.438 11.305 -15.471 1.00 76.06 102 SER A N 1
ATOM 780 C CA . SER A 1 102 ? 15.127 11.396 -16.763 1.00 76.06 102 SER A CA 1
ATOM 781 C C . SER A 1 102 ? 14.367 10.666 -17.876 1.00 76.06 102 SER A C 1
ATOM 783 O O . SER A 1 102 ? 13.605 9.735 -17.61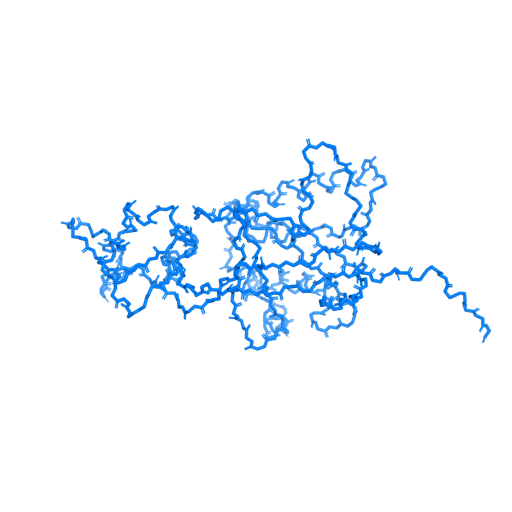9 1.00 76.06 102 SER A O 1
ATOM 785 N N . ASP A 1 103 ? 14.657 11.023 -19.129 1.00 76.38 103 ASP A N 1
ATOM 786 C CA . ASP A 1 103 ? 14.102 10.350 -20.315 1.00 76.38 103 ASP A CA 1
ATOM 787 C C . ASP A 1 103 ? 14.615 8.903 -20.474 1.00 76.38 103 ASP A C 1
ATOM 789 O O . ASP A 1 103 ? 14.003 8.068 -21.144 1.00 76.38 103 ASP A O 1
ATOM 793 N N . CYS A 1 104 ? 15.738 8.565 -19.829 1.00 75.38 104 CYS A N 1
ATOM 794 C CA . CYS A 1 104 ? 16.293 7.211 -19.831 1.00 75.38 104 CYS A CA 1
ATOM 795 C C . CYS A 1 104 ? 15.677 6.269 -18.777 1.00 75.38 104 CYS A C 1
ATOM 797 O O . CYS A 1 104 ? 15.952 5.072 -18.836 1.00 75.38 104 CYS A O 1
ATOM 799 N N . ALA A 1 105 ? 14.813 6.767 -17.885 1.00 77.81 105 ALA A N 1
ATOM 800 C CA . ALA A 1 105 ? 14.114 5.945 -16.899 1.00 77.81 105 ALA A CA 1
ATOM 801 C C . ALA A 1 105 ? 13.128 4.956 -17.541 1.00 77.81 105 ALA A C 1
ATOM 803 O O . ALA A 1 105 ? 12.589 5.213 -18.612 1.00 77.81 105 ALA A O 1
ATOM 804 N N . ILE A 1 106 ? 12.849 3.848 -16.855 1.00 75.94 106 ILE A N 1
ATOM 805 C CA . ILE A 1 106 ? 11.752 2.933 -17.192 1.00 75.94 106 ILE A CA 1
ATOM 806 C C . ILE A 1 106 ? 10.437 3.714 -17.313 1.00 75.94 106 ILE A C 1
ATOM 808 O O . ILE A 1 106 ? 10.103 4.525 -16.448 1.00 75.94 106 ILE A O 1
ATOM 812 N N . ASP A 1 107 ? 9.675 3.426 -18.369 1.00 74.25 107 ASP A N 1
ATOM 813 C CA . ASP A 1 107 ? 8.434 4.134 -18.684 1.00 74.25 107 ASP A CA 1
ATOM 814 C C . ASP A 1 107 ? 7.292 3.725 -17.735 1.00 74.25 107 ASP A C 1
ATOM 816 O O . ASP A 1 107 ? 6.444 4.544 -17.374 1.00 74.25 107 ASP A O 1
ATOM 820 N N . LEU A 1 108 ? 7.274 2.456 -17.304 1.00 78.75 108 LEU A N 1
ATOM 821 C CA . LEU A 1 108 ? 6.292 1.921 -16.359 1.00 78.75 108 LEU A CA 1
ATOM 822 C C . LEU A 1 108 ? 6.915 0.905 -15.400 1.00 78.75 108 LEU A C 1
ATOM 824 O O . LEU A 1 108 ? 7.461 -0.111 -15.821 1.00 78.75 108 LEU A O 1
ATOM 828 N N . ILE A 1 109 ? 6.751 1.142 -14.098 1.00 81.19 109 ILE A N 1
ATOM 829 C CA . ILE A 1 109 ? 7.110 0.187 -13.046 1.00 81.19 109 ILE A CA 1
ATOM 830 C C . ILE A 1 109 ? 5.826 -0.387 -12.444 1.00 81.19 109 ILE A C 1
ATOM 832 O O . ILE A 1 109 ? 5.027 0.336 -11.845 1.00 81.19 109 ILE A O 1
ATOM 836 N N . CYS A 1 110 ? 5.651 -1.698 -12.569 1.00 86.88 110 CYS A N 1
ATOM 837 C CA . CYS A 1 110 ? 4.625 -2.463 -11.875 1.00 86.88 110 CYS A CA 1
ATOM 838 C C . CYS A 1 110 ? 5.239 -3.092 -10.622 1.00 86.88 110 CYS A C 1
ATOM 840 O O . CYS A 1 110 ? 5.879 -4.137 -10.699 1.00 86.88 110 CYS A O 1
ATOM 842 N N . ASP A 1 111 ? 5.051 -2.455 -9.467 1.00 85.19 111 ASP A N 1
ATOM 843 C CA . ASP A 1 111 ? 5.517 -2.978 -8.180 1.00 85.19 111 ASP A CA 1
ATOM 844 C C . ASP A 1 111 ? 4.406 -3.773 -7.486 1.00 85.19 111 ASP A C 1
ATOM 846 O O . ASP A 1 111 ? 3.303 -3.264 -7.263 1.00 85.19 111 ASP A O 1
ATOM 850 N N . LEU A 1 112 ? 4.680 -5.042 -7.189 1.00 88.62 112 LEU A N 1
ATOM 851 C CA . LEU A 1 112 ? 3.697 -5.992 -6.676 1.00 88.62 112 LEU A CA 1
ATOM 852 C C . LEU A 1 112 ? 3.724 -6.042 -5.149 1.00 88.62 112 LEU A C 1
ATOM 854 O O . LEU A 1 112 ? 4.744 -6.390 -4.553 1.00 88.62 112 LEU A O 1
ATOM 858 N N . HIS A 1 113 ? 2.568 -5.777 -4.539 1.00 89.19 113 HIS A N 1
ATOM 859 C CA . HIS A 1 113 ? 2.386 -5.773 -3.087 1.00 89.19 113 HIS A CA 1
ATOM 860 C C . HIS A 1 113 ? 1.291 -6.742 -2.647 1.00 89.19 113 HIS A C 1
ATOM 862 O O . HIS A 1 113 ? 0.355 -7.050 -3.393 1.00 89.19 113 HIS A O 1
ATOM 868 N N . ASN A 1 114 ? 1.395 -7.190 -1.403 1.00 91.12 114 ASN A N 1
ATOM 869 C CA . ASN A 1 114 ? 0.323 -7.853 -0.674 1.00 91.12 114 ASN A CA 1
ATOM 870 C C . ASN A 1 114 ? -0.099 -7.000 0.524 1.00 91.12 114 ASN A C 1
ATOM 872 O O . ASN A 1 114 ? 0.679 -6.223 1.061 1.00 91.12 114 ASN A O 1
ATOM 876 N N . THR A 1 115 ? -1.342 -7.167 0.957 1.00 90.75 115 THR A N 1
ATOM 877 C CA . THR A 1 115 ? -1.872 -6.536 2.167 1.00 90.75 115 THR A CA 1
ATOM 878 C C . THR A 1 115 ? -2.638 -7.580 2.966 1.00 90.75 115 THR A C 1
ATOM 880 O O . THR A 1 115 ? -3.216 -8.502 2.383 1.00 90.75 115 THR A O 1
ATOM 883 N N . THR A 1 116 ? -2.623 -7.461 4.293 1.00 94.31 116 THR A N 1
ATOM 884 C CA . THR A 1 116 ? -3.469 -8.282 5.173 1.00 94.31 116 THR A CA 1
ATOM 885 C C . THR A 1 116 ? -4.918 -7.799 5.194 1.00 94.31 116 THR A C 1
ATOM 887 O O . THR A 1 116 ? -5.790 -8.535 5.646 1.00 94.31 116 THR A O 1
ATOM 890 N N . ALA A 1 117 ? -5.181 -6.583 4.703 1.00 92.44 117 ALA A N 1
ATOM 891 C CA . ALA A 1 117 ? -6.522 -6.037 4.556 1.00 92.44 117 ALA A CA 1
ATOM 892 C C . ALA A 1 117 ? -7.295 -6.723 3.416 1.00 92.44 117 ALA A C 1
ATOM 894 O O . ALA A 1 117 ? -6.719 -7.195 2.431 1.00 92.44 117 ALA A O 1
ATOM 895 N N . ASN A 1 118 ? -8.627 -6.717 3.488 1.00 93.38 118 ASN A N 1
ATOM 896 C CA . ASN A 1 118 ? -9.484 -7.393 2.511 1.00 93.38 118 ASN A CA 1
ATOM 897 C C . ASN A 1 118 ? -9.769 -6.519 1.276 1.00 93.38 118 ASN A C 1
ATOM 899 O O . ASN A 1 118 ? -10.912 -6.313 0.865 1.00 93.38 118 ASN A O 1
ATOM 903 N N . MET A 1 119 ? -8.718 -5.981 0.662 1.00 88.62 119 MET A N 1
ATOM 904 C CA . MET A 1 119 ? -8.852 -5.057 -0.468 1.00 88.62 119 MET A CA 1
ATOM 905 C C . MET A 1 119 ? -9.123 -5.755 -1.810 1.00 88.62 119 MET A C 1
ATOM 907 O O . MET A 1 119 ? -9.559 -5.117 -2.770 1.00 88.62 119 MET A O 1
ATOM 911 N N . GLY A 1 120 ? -8.853 -7.058 -1.920 1.00 88.75 120 GLY A N 1
ATOM 912 C CA . GLY A 1 120 ? -8.845 -7.743 -3.215 1.00 88.75 120 GLY A CA 1
ATOM 913 C C . GLY A 1 120 ? -7.824 -7.131 -4.189 1.00 88.75 120 GLY A C 1
ATOM 914 O O . GLY A 1 120 ? -6.818 -6.555 -3.776 1.00 88.75 120 GLY A O 1
ATOM 915 N N . LEU A 1 121 ? -8.071 -7.237 -5.500 1.00 81.50 121 LEU A N 1
ATOM 916 C CA . LEU A 1 121 ? -7.199 -6.631 -6.513 1.00 81.50 121 LEU A CA 1
ATOM 917 C C . LEU A 1 121 ? -7.402 -5.112 -6.559 1.00 81.50 121 LEU A C 1
ATOM 919 O O . LEU A 1 121 ? -8.429 -4.636 -7.047 1.00 81.50 121 LEU A O 1
ATOM 923 N N . SER A 1 122 ? -6.397 -4.370 -6.096 1.00 76.88 122 SER A N 1
ATOM 924 C CA . SER A 1 122 ? -6.469 -2.916 -5.945 1.00 76.88 122 SER A CA 1
ATOM 925 C C . SER A 1 122 ? -5.230 -2.217 -6.508 1.00 76.88 122 SER A C 1
ATOM 927 O O . SER A 1 122 ? -4.241 -2.062 -5.792 1.00 76.88 122 SER A O 1
ATOM 929 N N . PRO A 1 123 ? -5.254 -1.761 -7.774 1.00 73.19 123 PRO A N 1
ATOM 930 C CA . PRO A 1 123 ? -4.198 -0.912 -8.311 1.00 73.19 123 PRO A CA 1
ATOM 931 C C . PRO A 1 123 ? -4.128 0.418 -7.551 1.00 73.19 123 PRO A C 1
ATOM 933 O O . PRO A 1 123 ? -5.146 1.093 -7.366 1.00 73.19 123 PRO A O 1
ATOM 936 N N . THR A 1 124 ? -2.920 0.806 -7.146 1.00 61.38 124 THR A N 1
ATOM 937 C CA . THR A 1 124 ? -2.642 2.078 -6.470 1.00 61.38 124 THR A CA 1
ATOM 938 C C . THR A 1 124 ? -1.674 2.921 -7.300 1.00 61.38 124 THR A C 1
ATOM 940 O O . THR A 1 124 ? -0.460 2.794 -7.124 1.00 61.38 124 THR A O 1
ATOM 943 N N . PRO A 1 125 ? -2.158 3.766 -8.229 1.00 62.06 125 PRO A N 1
ATOM 944 C CA . PRO A 1 125 ? -1.300 4.712 -8.931 1.00 62.06 125 PRO A CA 1
ATOM 945 C C . PRO A 1 125 ? -0.570 5.639 -7.952 1.00 62.06 125 PRO A C 1
ATOM 947 O O . PRO A 1 125 ? -1.181 6.295 -7.106 1.00 62.06 125 PRO A O 1
ATOM 950 N N . ILE A 1 126 ? 0.750 5.717 -8.111 1.00 53.88 126 ILE A N 1
ATOM 951 C CA . ILE A 1 126 ? 1.612 6.696 -7.451 1.00 53.88 126 ILE A CA 1
ATOM 952 C C . ILE A 1 126 ? 2.053 7.674 -8.540 1.00 53.88 126 ILE A C 1
ATOM 954 O O . ILE A 1 126 ? 2.938 7.371 -9.335 1.00 53.88 126 ILE A O 1
ATOM 958 N N . ALA A 1 127 ? 1.410 8.840 -8.621 1.00 45.59 127 ALA A N 1
ATOM 959 C CA . ALA A 1 127 ? 1.839 9.875 -9.554 1.00 45.59 127 ALA A CA 1
ATOM 960 C C . ALA A 1 127 ? 3.143 10.519 -9.056 1.00 45.59 127 ALA A C 1
ATOM 962 O O . ALA A 1 127 ? 3.240 10.964 -7.910 1.00 45.59 127 ALA A O 1
ATOM 963 N N . THR A 1 128 ? 4.150 10.614 -9.924 1.00 36.91 128 THR A N 1
ATOM 964 C CA . THR A 1 128 ? 5.366 11.399 -9.683 1.00 36.91 128 THR A CA 1
ATOM 965 C C . THR A 1 128 ? 5.071 12.887 -9.909 1.00 36.91 128 THR A C 1
ATOM 967 O O . THR A 1 128 ? 5.441 13.464 -10.923 1.00 36.91 128 THR A O 1
ATOM 970 N N . GLY A 1 129 ? 4.355 13.508 -8.973 1.00 29.47 129 GLY A N 1
ATOM 971 C CA . GLY A 1 129 ? 4.034 14.939 -8.951 1.00 29.47 129 GLY A CA 1
ATOM 972 C C . GLY A 1 129 ? 3.430 15.322 -7.598 1.00 29.47 129 GLY A C 1
ATOM 973 O O . GLY A 1 129 ? 2.937 14.448 -6.893 1.00 29.47 129 GLY A O 1
ATOM 974 N N . SER A 1 130 ? 3.491 16.601 -7.209 1.00 25.62 130 SER A N 1
ATOM 975 C CA . SER A 1 130 ? 3.270 17.147 -5.846 1.00 25.62 130 SER A CA 1
ATOM 976 C C . SER A 1 130 ? 1.934 16.848 -5.136 1.00 25.62 130 SER A C 1
ATOM 978 O O . SER A 1 130 ? 1.679 17.394 -4.067 1.00 25.62 130 SER A O 1
ATOM 980 N N . ALA A 1 131 ? 1.089 15.970 -5.666 1.00 26.72 131 ALA A N 1
ATOM 981 C CA . ALA A 1 131 ? -0.055 15.410 -4.968 1.00 26.72 131 ALA A CA 1
ATOM 982 C C . ALA A 1 131 ? 0.163 13.903 -4.796 1.00 26.72 131 ALA A C 1
ATOM 984 O O . ALA A 1 131 ? -0.314 13.095 -5.591 1.00 26.72 131 ALA A O 1
ATOM 985 N N . CYS A 1 132 ? 0.864 13.524 -3.724 1.00 29.62 132 CYS A N 1
ATOM 986 C CA . CYS A 1 132 ? 0.869 12.153 -3.218 1.00 29.62 132 CYS A CA 1
ATOM 987 C C . CYS A 1 132 ? -0.539 11.845 -2.671 1.00 29.62 132 CYS A C 1
ATOM 989 O O . CYS A 1 132 ? -0.787 11.859 -1.471 1.00 29.62 132 CYS A O 1
ATOM 991 N N . THR A 1 133 ? -1.508 11.683 -3.570 1.00 29.94 133 THR A N 1
ATOM 992 C CA . THR A 1 133 ? -2.848 11.203 -3.245 1.00 29.94 133 THR A CA 1
ATOM 993 C C . THR A 1 133 ? -2.866 9.743 -3.637 1.00 29.94 133 THR A C 1
ATOM 995 O O . THR A 1 133 ? -3.017 9.411 -4.810 1.00 29.94 133 THR A O 1
ATOM 998 N N . SER A 1 134 ? -2.642 8.868 -2.654 1.00 42.59 134 SER A N 1
ATOM 999 C CA . SER A 1 134 ? -2.851 7.430 -2.802 1.00 42.59 134 SER A CA 1
ATOM 1000 C C . SER A 1 134 ? -4.273 7.233 -3.315 1.00 42.59 134 SER A C 1
ATOM 1002 O O . SER A 1 134 ? -5.249 7.404 -2.582 1.00 42.59 134 SER A O 1
ATOM 1004 N N . THR A 1 135 ? -4.390 6.988 -4.611 1.00 41.44 135 THR A N 1
ATOM 1005 C CA . THR A 1 135 ? -5.661 6.726 -5.261 1.00 41.44 135 THR A CA 1
ATOM 1006 C C . THR A 1 135 ? -5.727 5.223 -5.407 1.00 41.44 135 THR A C 1
ATOM 1008 O O . THR A 1 135 ? -4.808 4.634 -5.959 1.00 41.44 135 THR A O 1
ATOM 1011 N N . SER A 1 136 ? -6.755 4.591 -4.854 1.00 48.72 136 SER A N 1
ATOM 1012 C CA . SER A 1 136 ? -6.974 3.153 -5.023 1.00 48.72 136 SER A CA 1
ATOM 1013 C C . SER A 1 136 ? -8.142 2.936 -5.973 1.00 48.72 136 SER A C 1
ATOM 1015 O O . SER A 1 136 ? -9.118 3.694 -5.978 1.00 48.72 136 SER A O 1
ATOM 1017 N N . ILE A 1 137 ? -8.021 1.925 -6.824 1.00 51.06 137 ILE A N 1
ATOM 1018 C CA . ILE A 1 137 ? -9.069 1.536 -7.765 1.00 51.06 137 ILE A CA 1
ATOM 1019 C C . ILE A 1 137 ? -9.634 0.202 -7.281 1.00 51.06 137 ILE A C 1
ATOM 1021 O O . ILE A 1 137 ? -8.935 -0.806 -7.314 1.00 51.06 137 ILE A O 1
ATOM 1025 N N . SER A 1 138 ? -10.894 0.187 -6.841 1.00 40.62 138 SER A N 1
ATOM 1026 C CA . SER A 1 138 ? -11.594 -1.060 -6.512 1.00 40.62 138 SER A CA 1
ATOM 1027 C C . SER A 1 138 ? -12.255 -1.626 -7.764 1.00 40.62 138 SER A C 1
ATOM 1029 O O . SER A 1 138 ? -12.900 -0.894 -8.517 1.00 40.62 138 SER A O 1
ATOM 1031 N N . ARG A 1 139 ? -12.137 -2.936 -7.995 1.00 50.44 139 ARG A N 1
ATOM 1032 C CA . ARG A 1 139 ? -12.880 -3.634 -9.056 1.00 50.44 139 ARG A CA 1
ATOM 1033 C C . ARG A 1 139 ? -13.856 -4.630 -8.459 1.00 50.44 139 ARG A C 1
ATOM 1035 O O . ARG A 1 139 ? -13.442 -5.662 -7.946 1.00 50.44 139 ARG A O 1
ATOM 1042 N N . ARG A 1 140 ? -15.162 -4.386 -8.626 1.00 34.16 140 ARG A N 1
ATOM 1043 C CA . ARG A 1 140 ? -16.195 -5.430 -8.449 1.00 34.16 140 ARG A CA 1
ATOM 1044 C C . ARG A 1 140 ? -16.740 -6.019 -9.750 1.00 34.16 140 ARG A C 1
ATOM 1046 O O . ARG A 1 140 ? -17.433 -7.027 -9.696 1.00 34.16 140 ARG A O 1
ATOM 1053 N N . ARG A 1 141 ? -16.417 -5.441 -10.906 1.00 33.75 141 ARG A N 1
ATOM 1054 C CA . ARG A 1 141 ? -16.652 -5.938 -12.279 1.00 33.75 141 ARG A CA 1
ATOM 1055 C C . ARG A 1 141 ? -16.072 -4.865 -13.208 1.00 33.75 141 ARG A C 1
ATOM 1057 O O . ARG A 1 141 ? -16.202 -3.705 -12.858 1.00 33.75 141 ARG A O 1
ATOM 1064 N N . TYR A 1 142 ? -15.442 -5.256 -14.316 1.00 32.47 142 TYR A N 1
ATOM 1065 C CA . TYR A 1 142 ? -14.953 -4.462 -15.470 1.00 32.47 142 TYR A CA 1
ATOM 1066 C C . TYR A 1 142 ? -13.432 -4.565 -15.738 1.00 32.47 142 TYR A C 1
ATOM 1068 O O . TYR A 1 142 ? -12.633 -4.404 -14.811 1.00 32.47 142 TYR A O 1
ATOM 1076 N N . PRO A 1 143 ? -13.017 -4.824 -17.000 1.00 33.56 143 PRO A N 1
ATOM 1077 C CA . PRO A 1 143 ? -11.645 -5.157 -17.377 1.00 33.56 143 PRO A CA 1
ATOM 1078 C C . PRO A 1 143 ? -10.875 -3.955 -17.954 1.00 33.56 143 PRO A C 1
ATOM 1080 O O . PRO A 1 143 ? -10.639 -3.886 -19.142 1.00 33.56 143 PRO A O 1
ATOM 1083 N N . LEU A 1 144 ? -10.435 -2.999 -17.138 1.00 31.30 144 LEU A N 1
ATOM 1084 C CA . LEU A 1 144 ? -9.466 -1.960 -17.580 1.00 31.30 144 LEU A CA 1
ATOM 1085 C C . LEU A 1 144 ? -8.298 -1.709 -16.607 1.00 31.30 144 LEU A C 1
ATOM 1087 O O . LEU A 1 144 ? -8.207 -0.667 -15.967 1.00 31.30 144 LEU A O 1
ATOM 1091 N N . CYS A 1 145 ? -7.529 -2.754 -16.337 1.00 33.25 145 CYS A N 1
ATOM 1092 C CA . CYS A 1 145 ? -6.215 -2.671 -15.715 1.00 33.25 145 CYS A CA 1
ATOM 1093 C C . CYS A 1 145 ? -5.423 -3.729 -16.471 1.00 33.25 145 CYS A C 1
ATOM 1095 O O . CYS A 1 145 ? -5.883 -4.876 -16.484 1.00 33.25 145 CYS A O 1
ATOM 1097 N N . PRO A 1 146 ? -4.312 -3.389 -17.133 1.00 33.62 146 PRO A N 1
ATOM 1098 C CA . PRO A 1 146 ? -3.487 -4.375 -17.803 1.00 33.62 146 PRO A CA 1
ATOM 1099 C C . PRO A 1 146 ? -2.674 -5.111 -16.732 1.00 33.62 146 PRO A C 1
ATOM 1101 O O . PRO A 1 146 ? -1.472 -4.944 -16.601 1.00 33.62 146 PRO A O 1
ATOM 1104 N N . VAL A 1 147 ? -3.357 -5.892 -15.898 1.00 33.16 147 VAL A N 1
ATOM 1105 C CA . VAL A 1 147 ? -2.766 -7.061 -15.257 1.00 33.16 147 VAL A CA 1
ATOM 1106 C C . VAL A 1 147 ? -3.449 -8.224 -15.952 1.00 33.16 147 VAL A C 1
ATOM 1108 O O . VAL A 1 147 ? -4.588 -8.579 -15.641 1.00 33.16 147 VAL A O 1
ATOM 1111 N N . PHE A 1 148 ? -2.795 -8.716 -17.001 1.00 28.11 148 PHE A N 1
ATOM 1112 C CA . PHE A 1 148 ? -3.281 -9.819 -17.811 1.00 28.11 148 PHE A CA 1
ATOM 1113 C C . PHE A 1 148 ? -3.289 -11.090 -16.959 1.00 28.11 148 PHE A C 1
ATOM 1115 O O . PHE A 1 148 ? -2.264 -11.733 -16.763 1.00 28.11 148 PHE A O 1
ATOM 1122 N N . TRP A 1 149 ? -4.460 -11.451 -16.442 1.00 23.30 149 TRP A N 1
ATOM 1123 C CA . TRP A 1 149 ? -4.736 -12.796 -15.953 1.00 23.30 149 TRP A CA 1
ATOM 1124 C C . TRP A 1 149 ? -5.886 -13.366 -16.779 1.00 23.30 149 TRP A C 1
ATOM 1126 O O . TRP A 1 149 ? -7.059 -13.166 -16.462 1.00 23.30 149 TRP A O 1
ATOM 1136 N N . ASN A 1 150 ? -5.552 -14.046 -17.876 1.00 22.17 150 ASN A N 1
ATOM 1137 C CA . ASN A 1 150 ? -6.479 -14.957 -18.538 1.00 22.17 150 ASN A CA 1
ATOM 1138 C C . ASN A 1 150 ? -6.125 -16.364 -18.027 1.00 22.17 150 ASN A C 1
ATOM 1140 O O . ASN A 1 150 ? -4.964 -16.761 -18.051 1.00 22.17 150 ASN A O 1
ATOM 1144 N N . GLY A 1 151 ? -7.102 -17.089 -17.481 1.00 26.34 151 GLY A N 1
ATOM 1145 C CA . GLY A 1 151 ? -6.922 -18.388 -16.823 1.00 26.34 151 GLY A CA 1
ATOM 1146 C C . GLY A 1 151 ? -6.562 -19.554 -17.753 1.00 26.34 151 GLY A C 1
ATOM 1147 O O . GLY A 1 151 ? -6.978 -20.678 -17.486 1.00 26.34 151 GLY A O 1
ATOM 1148 N N . SER A 1 152 ? -5.821 -19.314 -18.834 1.00 21.45 152 SER A N 1
ATOM 1149 C CA . SER A 1 152 ? -5.395 -20.331 -19.791 1.00 21.45 152 SER A CA 1
ATOM 1150 C C . SER A 1 152 ? -4.083 -19.932 -20.477 1.00 21.45 152 SER A C 1
ATOM 1152 O O . SER A 1 152 ? -4.090 -19.265 -21.503 1.00 21.45 152 SER A O 1
ATOM 1154 N N . GLY A 1 153 ? -2.955 -20.404 -19.939 1.00 24.66 153 GLY A N 1
ATOM 1155 C CA . GLY A 1 153 ? -1.663 -20.399 -20.634 1.00 24.66 153 GLY A CA 1
ATOM 1156 C C . GLY A 1 153 ? -0.873 -19.089 -20.546 1.00 24.66 153 GLY A C 1
ATOM 1157 O O . GLY A 1 153 ? -1.403 -17.991 -20.674 1.00 24.66 153 GLY A O 1
ATOM 1158 N N . TYR A 1 154 ? 0.434 -19.223 -20.322 1.00 28.19 154 TYR A N 1
ATOM 1159 C CA . TYR A 1 154 ? 1.388 -18.119 -20.314 1.00 28.19 154 TYR A CA 1
ATOM 1160 C C . TYR A 1 154 ? 1.663 -17.691 -21.760 1.00 28.19 154 TYR A C 1
ATOM 1162 O O . TYR A 1 154 ? 2.536 -18.237 -22.420 1.00 28.19 154 TYR A O 1
ATOM 1170 N N . SER A 1 155 ? 0.889 -16.743 -22.270 1.00 24.62 155 SER A N 1
ATOM 1171 C CA . SER A 1 155 ? 1.285 -15.937 -23.424 1.00 24.62 155 SER A CA 1
ATOM 1172 C C . SER A 1 155 ? 0.845 -14.513 -23.128 1.00 24.62 155 SER A C 1
ATOM 1174 O O . SER A 1 155 ? -0.304 -14.126 -23.336 1.00 24.62 155 SER A O 1
ATOM 1176 N N . THR A 1 156 ? 1.739 -13.765 -22.494 1.00 36.66 156 THR A N 1
ATOM 1177 C CA . THR A 1 156 ? 1.562 -12.341 -22.231 1.00 36.66 156 THR A CA 1
ATOM 1178 C C . THR A 1 156 ? 2.344 -11.590 -23.283 1.00 36.66 156 THR A C 1
ATOM 1180 O O . THR A 1 156 ? 3.553 -11.461 -23.154 1.00 36.66 156 THR A O 1
ATOM 1183 N N . GLN A 1 157 ? 1.643 -11.119 -24.310 1.00 34.59 157 GLN A N 1
ATOM 1184 C CA . GLN A 1 157 ? 2.137 -10.050 -25.162 1.00 34.59 157 GLN A CA 1
ATOM 1185 C C . GLN A 1 157 ? 1.946 -8.751 -24.356 1.00 34.59 157 GLN A C 1
ATOM 1187 O O . GLN A 1 157 ? 0.830 -8.239 -24.255 1.00 34.59 157 GLN A O 1
ATOM 1192 N N . LEU A 1 158 ? 2.992 -8.294 -23.660 1.00 46.22 158 LEU A N 1
ATOM 1193 C CA . LEU A 1 158 ? 2.987 -7.041 -22.889 1.00 46.22 158 LEU A CA 1
ATOM 1194 C C . LEU A 1 158 ? 3.178 -5.808 -23.786 1.00 46.22 158 LEU A C 1
ATOM 1196 O O . LEU A 1 158 ? 3.031 -4.680 -23.309 1.00 46.22 158 LEU A O 1
ATOM 1200 N N . SER A 1 159 ? 3.432 -5.997 -25.084 1.00 49.19 159 SER A N 1
ATOM 1201 C CA . SER A 1 159 ? 3.297 -4.938 -26.080 1.00 49.19 159 SER A CA 1
ATOM 1202 C C . SER A 1 159 ? 1.847 -4.452 -26.147 1.00 49.19 159 SER A C 1
ATOM 1204 O O . SER A 1 159 ? 1.001 -4.993 -26.855 1.00 49.19 159 SER A O 1
ATOM 1206 N N . LEU A 1 160 ? 1.562 -3.366 -25.426 1.00 53.94 160 LEU A N 1
ATOM 1207 C CA . LEU A 1 160 ? 0.289 -2.650 -25.524 1.00 53.94 160 LEU A CA 1
ATOM 1208 C C . LEU A 1 160 ? 0.119 -1.945 -26.880 1.00 53.94 160 LEU A C 1
ATOM 1210 O O . LEU A 1 160 ? -0.903 -1.304 -27.104 1.00 53.94 160 LEU A O 1
ATOM 1214 N N . SER A 1 161 ? 1.111 -2.019 -27.775 1.00 57.28 161 SER A N 1
ATOM 1215 C CA . SER A 1 161 ? 1.133 -1.275 -29.031 1.00 57.28 161 SER A CA 1
ATOM 1216 C C . SER A 1 161 ? -0.024 -1.676 -29.952 1.00 57.28 161 SER A C 1
ATOM 1218 O O . SER A 1 161 ? -0.271 -2.851 -30.213 1.00 57.28 161 SER A O 1
ATOM 1220 N N . GLY A 1 162 ? -0.772 -0.685 -30.440 1.00 59.84 162 GLY A N 1
ATOM 1221 C CA . GLY A 1 162 ? -1.932 -0.920 -31.299 1.00 59.84 162 GLY A CA 1
ATOM 1222 C C . GLY A 1 162 ? -3.152 -1.530 -30.600 1.00 59.84 162 GLY A C 1
ATOM 1223 O O . GLY A 1 162 ? -4.119 -1.830 -31.297 1.00 59.84 162 GLY A O 1
ATOM 1224 N N . ILE A 1 163 ? -3.137 -1.702 -29.270 1.00 68.25 163 ILE A N 1
ATOM 1225 C CA . ILE A 1 163 ? -4.317 -2.129 -28.508 1.00 68.25 163 ILE A CA 1
ATOM 1226 C C . ILE A 1 163 ? -5.265 -0.941 -28.324 1.00 68.25 163 ILE A C 1
ATOM 1228 O O . ILE A 1 163 ? -4.856 0.165 -27.953 1.00 68.25 163 ILE A O 1
ATOM 1232 N N . GLU A 1 164 ? -6.549 -1.202 -28.560 1.00 72.12 164 GLU A N 1
ATOM 1233 C CA . GLU A 1 164 ? -7.649 -0.300 -28.245 1.00 72.12 164 GLU A CA 1
ATOM 1234 C C . GLU A 1 164 ? -8.355 -0.764 -26.970 1.00 72.12 164 GLU A C 1
ATOM 1236 O O . GLU A 1 164 ? -8.643 -1.947 -26.781 1.00 72.12 164 GLU A O 1
ATOM 1241 N N . PHE A 1 165 ? -8.643 0.186 -26.092 1.00 75.06 165 PHE A N 1
ATOM 1242 C CA . PHE A 1 165 ? -9.405 -0.017 -24.874 1.00 75.06 165 PHE A CA 1
ATOM 1243 C C . PHE A 1 165 ? -10.724 0.727 -24.995 1.00 75.06 165 PHE A C 1
ATOM 1245 O O . PHE A 1 165 ? -10.751 1.926 -25.286 1.00 75.06 165 PHE A O 1
ATOM 1252 N N . GLU A 1 166 ? -11.820 0.028 -24.721 1.00 80.75 166 GLU A N 1
ATOM 1253 C CA . GLU A 1 166 ? -13.115 0.680 -24.588 1.00 80.75 166 GLU A CA 1
ATOM 1254 C C . GLU A 1 166 ? -13.090 1.672 -23.421 1.00 80.75 166 GLU A C 1
ATOM 1256 O O . GLU A 1 166 ? -12.472 1.434 -22.381 1.00 80.75 166 GLU A O 1
ATOM 1261 N N . GLY A 1 167 ? -13.769 2.803 -23.602 1.00 78.38 167 GLY A N 1
ATOM 1262 C CA . GLY A 1 167 ? -14.004 3.745 -22.517 1.00 78.38 167 GLY A CA 1
ATOM 1263 C C . GLY A 1 167 ? -15.005 3.188 -21.506 1.00 78.38 167 GLY A C 1
ATOM 1264 O O . GLY A 1 167 ? -15.728 2.226 -21.769 1.00 78.38 167 GLY A O 1
ATOM 1265 N N . GLY A 1 168 ? -15.096 3.816 -20.341 1.00 84.19 168 GLY A N 1
ATOM 1266 C CA . GLY A 1 168 ? -16.042 3.395 -19.317 1.00 84.19 168 GLY A CA 1
ATOM 1267 C C . GLY A 1 168 ? -16.022 4.270 -18.078 1.00 84.19 168 GLY A C 1
ATOM 1268 O O . GLY A 1 168 ? -15.209 5.179 -17.940 1.00 84.19 168 GLY A O 1
ATOM 1269 N N . VAL A 1 169 ? -16.933 3.985 -17.153 1.00 80.44 169 VAL A N 1
ATOM 1270 C CA . VAL A 1 169 ? -16.974 4.659 -15.853 1.00 80.44 169 VAL A CA 1
ATOM 1271 C C . VAL A 1 169 ? -16.194 3.829 -14.843 1.00 80.44 169 VAL A C 1
ATOM 1273 O O . VAL A 1 169 ? -16.515 2.661 -14.619 1.00 80.44 169 VAL A O 1
ATOM 1276 N N . LEU A 1 170 ? -15.200 4.441 -14.207 1.00 80.62 170 LEU A N 1
ATOM 1277 C CA . LEU A 1 170 ? -14.390 3.826 -13.164 1.00 80.62 170 LEU A CA 1
ATOM 1278 C C . LEU A 1 170 ? -14.715 4.431 -11.797 1.00 80.62 170 LEU A C 1
ATOM 1280 O O . LEU A 1 170 ? -14.809 5.649 -11.654 1.00 80.62 170 LEU A O 1
ATOM 1284 N N . GLU A 1 171 ? -14.853 3.581 -10.781 1.00 83.25 171 GLU A N 1
ATOM 1285 C CA . GLU A 1 171 ? -14.916 4.021 -9.387 1.00 83.25 171 GLU A CA 1
ATOM 1286 C C . GLU A 1 171 ? -13.498 4.187 -8.835 1.00 83.25 171 GLU A C 1
ATOM 1288 O O . GLU A 1 171 ? -12.686 3.261 -8.834 1.00 83.25 171 GLU A O 1
ATOM 1293 N N . VAL A 1 172 ? -13.204 5.402 -8.386 1.00 83.25 172 VAL A N 1
ATOM 1294 C CA . VAL A 1 172 ? -11.884 5.836 -7.942 1.00 83.25 172 VAL A CA 1
ATOM 1295 C C . VAL A 1 172 ? -11.988 6.327 -6.505 1.00 83.25 172 VAL A C 1
ATOM 1297 O O . VAL A 1 172 ? -12.841 7.156 -6.187 1.00 83.25 172 VAL A O 1
ATOM 1300 N N . TYR A 1 173 ? -11.108 5.834 -5.638 1.00 86.62 173 TYR A N 1
ATOM 1301 C CA . TYR A 1 173 ? -11.110 6.139 -4.213 1.00 86.62 173 TYR A CA 1
ATOM 1302 C C . TYR A 1 173 ? -9.935 7.053 -3.888 1.00 86.62 173 TYR A C 1
ATOM 1304 O O . TYR A 1 173 ? -8.776 6.635 -3.892 1.00 86.62 173 TYR A O 1
ATOM 1312 N N . THR A 1 174 ? -10.238 8.323 -3.625 1.00 86.50 174 THR A N 1
ATOM 1313 C CA . THR A 1 174 ? -9.235 9.353 -3.335 1.00 86.50 174 THR A CA 1
ATOM 1314 C C . THR A 1 174 ? -9.049 9.511 -1.834 1.00 86.50 174 THR A C 1
ATOM 1316 O O . THR A 1 174 ? -10.040 9.656 -1.114 1.00 86.50 174 THR A O 1
ATOM 1319 N N . PHE A 1 175 ? -7.798 9.528 -1.378 1.00 88.38 175 PHE A N 1
ATOM 1320 C CA . PHE A 1 175 ? -7.419 9.755 0.017 1.00 88.38 175 PHE A CA 1
ATOM 1321 C C . PHE A 1 175 ? -8.145 10.950 0.666 1.00 88.38 175 PHE A C 1
ATOM 1323 O O . PHE A 1 175 ? -8.268 12.019 0.066 1.00 88.38 175 PHE A O 1
ATOM 1330 N N . VAL A 1 176 ? -8.592 10.767 1.911 1.00 92.19 176 VAL A N 1
ATOM 1331 C CA . VAL A 1 176 ? -9.099 11.841 2.782 1.00 92.19 176 VAL A CA 1
ATOM 1332 C C . VAL A 1 176 ? -8.209 11.982 4.011 1.00 92.19 176 VAL A C 1
ATOM 1334 O O . VAL A 1 176 ? -7.685 13.065 4.257 1.00 92.19 176 VAL A O 1
ATOM 1337 N N . LYS A 1 177 ? -8.049 10.906 4.790 1.00 94.62 177 LYS A N 1
ATOM 1338 C CA . LYS A 1 177 ? -7.177 10.874 5.972 1.00 94.62 177 LYS A CA 1
ATOM 1339 C C . LYS A 1 177 ? -6.897 9.448 6.432 1.00 94.62 177 LYS A C 1
ATOM 1341 O O . LYS A 1 177 ? -7.689 8.549 6.162 1.00 94.62 177 LYS A O 1
ATOM 1346 N N . ASN A 1 178 ? -5.835 9.275 7.207 1.00 95.81 178 ASN A N 1
ATOM 1347 C CA . ASN A 1 178 ? -5.622 8.069 8.002 1.00 95.81 178 ASN A CA 1
ATOM 1348 C C . ASN A 1 178 ? -6.317 8.198 9.360 1.00 95.81 178 ASN A C 1
ATOM 1350 O O . ASN A 1 178 ? -6.442 9.301 9.898 1.00 95.81 178 ASN A O 1
ATOM 1354 N N . ILE A 1 179 ? -6.770 7.072 9.898 1.00 97.81 179 ILE A N 1
ATOM 1355 C CA . ILE A 1 179 ? -7.265 6.945 11.266 1.00 97.81 179 ILE A CA 1
ATOM 1356 C C . ILE A 1 179 ? -6.333 5.979 11.992 1.00 97.81 179 ILE A C 1
ATOM 1358 O O . ILE A 1 179 ? -6.141 4.866 11.510 1.00 97.81 179 ILE A O 1
ATOM 1362 N N . ASP A 1 180 ? -5.760 6.395 13.121 1.00 98.12 180 ASP A N 1
ATOM 1363 C CA . ASP A 1 180 ? -5.001 5.502 14.007 1.00 98.12 180 ASP A CA 1
ATOM 1364 C C . ASP A 1 180 ? -5.948 4.686 14.896 1.00 98.12 180 ASP A C 1
ATOM 1366 O O . ASP A 1 180 ? -7.123 5.018 15.077 1.00 98.12 180 ASP A O 1
ATOM 1370 N N . TYR A 1 181 ? -5.411 3.624 15.477 1.00 98.19 181 TYR A N 1
ATOM 1371 C CA . TYR A 1 181 ? -6.036 2.925 16.579 1.00 98.19 181 TYR A CA 1
ATOM 1372 C C . TYR A 1 181 ? -6.183 3.839 17.803 1.00 98.19 181 TYR A C 1
ATOM 1374 O O . TYR A 1 181 ? -5.310 4.666 18.076 1.00 98.19 181 TYR A O 1
ATOM 1382 N N . PRO A 1 182 ? -7.244 3.650 18.603 1.00 97.94 182 PRO A N 1
ATOM 1383 C CA . PRO A 1 182 ? -7.285 4.156 19.963 1.00 97.94 182 PRO A CA 1
ATOM 1384 C C . PRO A 1 182 ? -6.101 3.611 20.763 1.00 97.94 182 PRO A C 1
ATOM 1386 O O . PRO A 1 182 ? -5.852 2.400 20.789 1.00 97.94 182 PRO A O 1
ATOM 1389 N N . ARG A 1 183 ? -5.373 4.523 21.401 1.00 97.38 183 ARG A N 1
ATOM 1390 C CA . ARG A 1 183 ? -4.189 4.225 22.202 1.00 97.38 183 ARG A CA 1
ATOM 1391 C C . ARG A 1 183 ? -4.277 4.894 23.554 1.00 97.38 183 ARG A C 1
ATOM 1393 O O . ARG A 1 183 ? -4.934 5.926 23.703 1.00 97.38 183 ARG A O 1
ATOM 1400 N N . ASP A 1 184 ? -3.593 4.302 24.514 1.00 96.38 184 ASP A N 1
ATOM 1401 C CA . ASP A 1 184 ? -3.327 4.948 25.783 1.00 96.38 184 ASP A CA 1
ATOM 1402 C C . ASP A 1 184 ? -2.402 6.165 25.55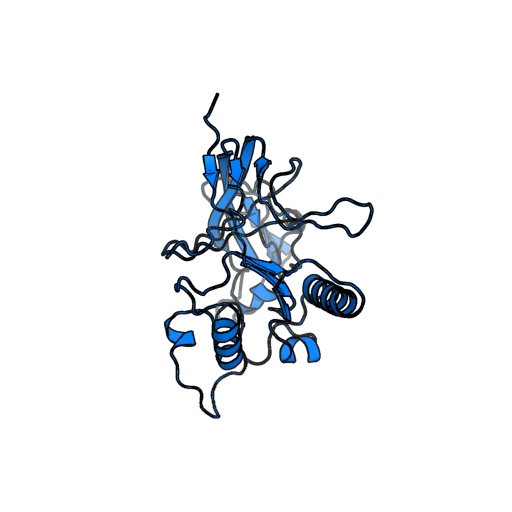8 1.00 96.38 184 ASP A C 1
ATOM 1404 O O . ASP A 1 184 ? -1.424 6.059 24.810 1.00 96.38 184 ASP A O 1
ATOM 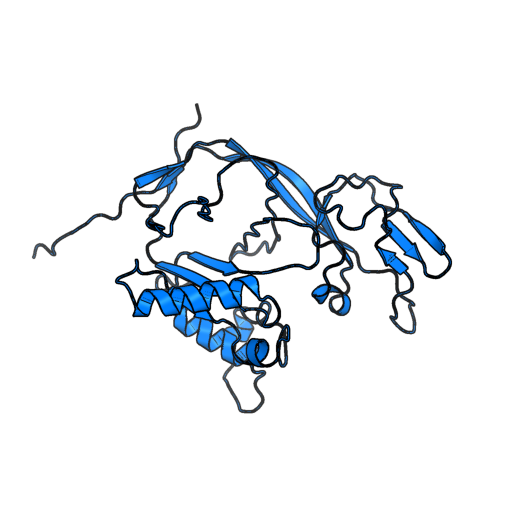1408 N N . PRO A 1 185 ? -2.708 7.341 26.133 1.00 94.44 185 PRO A N 1
ATOM 1409 C CA . PRO A 1 185 ? -1.933 8.556 25.898 1.00 94.44 185 PRO A CA 1
ATOM 1410 C C . PRO A 1 185 ? -0.547 8.548 26.557 1.00 94.44 185 PRO A C 1
ATOM 1412 O O . PRO A 1 185 ? 0.303 9.331 26.136 1.00 94.44 185 PRO A O 1
ATOM 1415 N N . GLU A 1 186 ? -0.317 7.709 27.572 1.00 95.62 186 GLU A N 1
ATOM 1416 C CA . GLU A 1 186 ? 0.958 7.622 28.290 1.00 95.62 186 GLU A CA 1
ATOM 1417 C C . GLU A 1 186 ? 1.826 6.482 27.753 1.00 95.62 186 GLU A C 1
ATOM 1419 O O . GLU A 1 186 ? 3.013 6.679 27.491 1.00 95.62 186 GLU A O 1
ATOM 1424 N N . THR A 1 187 ? 1.247 5.291 27.566 1.00 95.62 187 THR A N 1
ATOM 1425 C CA . THR A 1 187 ? 2.004 4.103 27.131 1.00 95.62 187 THR A CA 1
ATOM 1426 C C . THR A 1 187 ? 2.062 3.942 25.613 1.00 95.62 187 THR A C 1
ATOM 1428 O O . THR A 1 187 ? 2.902 3.196 25.113 1.00 95.62 187 THR A O 1
ATOM 1431 N N . HIS A 1 188 ? 1.182 4.624 24.867 1.00 94.00 188 HIS A N 1
ATOM 1432 C CA . HIS A 1 188 ? 0.971 4.451 23.421 1.00 94.00 188 HIS A CA 1
ATOM 1433 C C . HIS A 1 188 ? 0.550 3.031 22.991 1.00 94.00 188 HIS A C 1
ATOM 1435 O O . HIS A 1 188 ? 0.483 2.730 21.787 1.00 94.00 188 HIS A O 1
ATOM 1441 N N . GLU A 1 189 ? 0.215 2.168 23.952 1.00 96.19 189 GLU A N 1
ATOM 1442 C CA . GLU A 1 189 ? -0.331 0.842 23.692 1.00 96.19 189 GLU A CA 1
ATOM 1443 C C . GLU A 1 189 ? -1.752 0.942 23.140 1.00 96.19 189 GLU A C 1
ATOM 1445 O O . GLU A 1 189 ? -2.494 1.885 23.416 1.00 96.19 189 GLU A O 1
ATOM 1450 N N . LEU A 1 190 ? -2.137 -0.044 22.335 1.00 97.50 190 LEU A N 1
ATOM 1451 C CA . LEU A 1 190 ? -3.489 -0.129 21.795 1.00 97.50 190 LEU A CA 1
ATOM 1452 C C . LEU A 1 190 ? -4.488 -0.342 22.932 1.00 97.50 190 LEU A C 1
ATOM 1454 O O . LEU A 1 190 ? -4.256 -1.157 23.818 1.00 97.50 190 LEU A O 1
ATOM 1458 N N . THR A 1 191 ? -5.628 0.335 22.868 1.00 98.25 191 THR A N 1
ATOM 1459 C CA . THR A 1 191 ? -6.742 0.140 23.815 1.00 98.25 191 THR A CA 1
ATOM 1460 C C . THR A 1 191 ? -7.990 -0.424 23.141 1.00 98.25 191 THR A C 1
ATOM 1462 O O . THR A 1 191 ? -8.969 -0.769 23.810 1.00 98.25 191 THR A O 1
ATOM 1465 N N . ALA A 1 192 ? -7.963 -0.540 21.812 1.00 98.38 192 ALA A N 1
ATOM 1466 C CA . ALA A 1 192 ? -9.037 -1.081 20.998 1.00 98.38 192 ALA A CA 1
ATOM 1467 C C . ALA A 1 192 ? -8.505 -1.731 19.715 1.00 98.38 192 ALA A C 1
ATOM 1469 O O . ALA A 1 192 ? -7.420 -1.406 19.232 1.00 98.38 192 ALA A O 1
ATOM 1470 N N . VAL A 1 193 ? -9.316 -2.610 19.133 1.00 98.50 193 VAL A N 1
ATOM 1471 C CA . VAL A 1 193 ? -9.081 -3.248 17.827 1.00 98.50 193 VAL A CA 1
ATOM 1472 C C . VAL A 1 193 ? -10.155 -2.833 16.828 1.00 98.50 193 VAL A C 1
ATOM 1474 O O . VAL A 1 193 ? -11.182 -2.273 17.217 1.00 98.50 193 VAL A O 1
ATOM 1477 N N . ILE A 1 194 ? -9.939 -3.106 15.536 1.00 98.69 194 ILE A N 1
ATOM 1478 C CA . ILE A 1 194 ? -10.979 -2.927 14.514 1.00 98.69 194 ILE A CA 1
ATOM 1479 C C . ILE A 1 194 ? -12.238 -3.692 14.932 1.00 98.69 194 ILE A C 1
ATOM 1481 O O . ILE A 1 194 ? -12.183 -4.859 15.320 1.00 98.69 194 ILE A O 1
ATOM 1485 N N . HIS A 1 195 ? -13.385 -3.016 14.874 1.00 98.75 195 HIS A N 1
ATOM 1486 C CA . HIS A 1 195 ? -14.655 -3.623 15.245 1.00 98.75 195 HIS A CA 1
ATOM 1487 C C . HIS A 1 195 ? -15.004 -4.765 14.268 1.00 98.75 195 HIS A C 1
ATOM 1489 O O . HIS A 1 195 ? -14.867 -4.575 13.057 1.00 98.75 195 HIS A O 1
ATOM 1495 N N . PRO A 1 196 ? -15.548 -5.914 14.722 1.00 98.50 196 PRO A N 1
ATOM 1496 C CA . PRO A 1 196 ? -15.867 -7.048 13.843 1.00 98.50 196 PRO A CA 1
ATOM 1497 C C . PRO A 1 196 ? -16.824 -6.729 12.684 1.00 98.50 196 PRO A C 1
ATOM 1499 O O . PRO A 1 196 ? -16.822 -7.410 11.668 1.00 98.50 196 PRO A O 1
ATOM 1502 N N . GLN A 1 197 ? -17.655 -5.691 12.823 1.00 98.38 197 GLN A N 1
ATOM 1503 C CA . GLN A 1 197 ? -18.546 -5.233 11.745 1.00 98.38 197 GLN A CA 1
ATOM 1504 C C . GLN A 1 197 ? -17.842 -4.407 10.658 1.00 98.38 197 GLN A C 1
ATOM 1506 O O . GLN A 1 197 ? -18.408 -4.245 9.576 1.00 98.38 197 GLN A O 1
ATOM 1511 N N . LEU A 1 198 ? -16.649 -3.882 10.949 1.00 98.50 198 LEU A N 1
ATOM 1512 C CA . LEU A 1 198 ? -15.802 -3.138 10.016 1.00 98.50 198 LEU A CA 1
ATOM 1513 C C . LEU A 1 198 ? -14.657 -3.998 9.463 1.00 98.50 198 LEU A C 1
ATOM 1515 O O . LEU A 1 198 ? -14.198 -3.748 8.351 1.00 98.50 198 LEU A O 1
ATOM 1519 N N . GLN A 1 199 ? -14.210 -5.009 10.211 1.00 98.69 199 GLN A N 1
ATOM 1520 C CA . GLN A 1 199 ? -13.201 -5.955 9.741 1.00 98.69 199 GLN A CA 1
ATOM 1521 C C . GLN A 1 199 ? -13.598 -6.529 8.370 1.00 98.69 199 GLN A C 1
ATOM 1523 O O . GLN A 1 199 ? -14.759 -6.870 8.134 1.00 98.69 199 GLN A O 1
ATOM 1528 N N . ASP A 1 200 ? -12.627 -6.587 7.460 1.00 97.25 200 ASP A N 1
ATOM 1529 C CA . ASP A 1 200 ? -12.768 -7.087 6.088 1.00 97.25 200 ASP A CA 1
ATOM 1530 C C . ASP A 1 200 ? -13.761 -6.313 5.196 1.00 97.25 200 ASP A C 1
ATOM 1532 O O . ASP A 1 200 ? -14.183 -6.813 4.147 1.00 97.25 200 ASP A O 1
ATOM 1536 N N . ARG A 1 201 ? -14.148 -5.091 5.589 1.00 97.00 201 ARG A N 1
ATOM 1537 C CA . ARG A 1 201 ? -15.087 -4.231 4.847 1.00 97.00 201 ARG A CA 1
ATOM 1538 C C . ARG A 1 201 ? -14.423 -3.093 4.081 1.00 97.00 201 ARG A C 1
ATOM 1540 O O . ARG A 1 201 ? -15.025 -2.030 3.905 1.00 97.00 201 ARG A O 1
ATOM 1547 N N . ASP A 1 202 ? -13.217 -3.320 3.571 1.00 95.06 202 ASP A N 1
ATOM 1548 C CA . ASP A 1 202 ? -12.581 -2.413 2.619 1.00 95.06 202 ASP A CA 1
ATOM 1549 C C . ASP A 1 202 ? -13.531 -2.076 1.453 1.00 95.06 202 ASP A C 1
ATOM 1551 O O . ASP A 1 202 ? -14.327 -2.904 0.991 1.00 95.06 202 ASP A O 1
ATOM 1555 N N . PHE A 1 203 ? -13.484 -0.821 1.005 1.00 93.94 203 PHE A N 1
ATOM 1556 C CA . PHE A 1 203 ? -14.346 -0.243 -0.036 1.00 93.94 203 PHE A CA 1
ATOM 1557 C C . PHE A 1 203 ? -15.855 -0.249 0.254 1.00 93.94 203 PHE A C 1
ATOM 1559 O O . PHE A 1 203 ? -16.639 0.189 -0.593 1.00 93.94 203 PHE A O 1
ATOM 1566 N N . CYS A 1 204 ? -16.298 -0.697 1.430 1.00 95.19 204 CYS A N 1
ATOM 1567 C CA . CYS A 1 204 ? -17.697 -0.603 1.833 1.00 95.19 204 CYS A CA 1
ATOM 1568 C C . CYS A 1 204 ? -17.984 0.771 2.447 1.00 95.19 204 CYS A C 1
ATOM 1570 O O . CYS A 1 204 ? -17.130 1.385 3.074 1.00 95.19 204 CYS A O 1
ATOM 1572 N N . ARG A 1 205 ? -19.201 1.285 2.270 1.00 97.12 205 ARG A N 1
ATOM 1573 C CA . ARG A 1 205 ? -19.575 2.593 2.820 1.00 97.12 205 ARG A CA 1
ATOM 1574 C C . ARG A 1 205 ? -19.604 2.540 4.353 1.00 97.12 205 ARG A C 1
ATOM 1576 O O . ARG A 1 205 ? -20.301 1.697 4.907 1.00 97.12 205 ARG A O 1
ATOM 1583 N N . LEU A 1 206 ? -18.907 3.473 4.995 1.00 98.25 206 LEU A N 1
ATOM 1584 C CA . LEU A 1 206 ? -18.880 3.699 6.438 1.00 98.25 206 LEU A CA 1
ATOM 1585 C C . LEU A 1 206 ? -19.584 5.025 6.752 1.00 98.25 206 LEU A C 1
ATOM 1587 O O . LEU A 1 206 ? -19.133 6.086 6.314 1.00 98.25 206 LEU A O 1
ATOM 1591 N N . CYS A 1 207 ? -20.694 4.972 7.484 1.00 98.38 207 CYS A N 1
ATOM 1592 C CA . CYS A 1 207 ? -21.516 6.128 7.837 1.00 98.38 207 CYS A CA 1
ATOM 1593 C C . CYS A 1 207 ? -21.221 6.630 9.260 1.00 98.38 207 CYS A C 1
ATOM 1595 O O . CYS A 1 207 ? -20.825 5.843 10.123 1.00 98.38 207 CYS A O 1
ATOM 1597 N N . PRO A 1 208 ? -21.424 7.931 9.542 1.00 98.50 208 PRO A N 1
ATOM 1598 C CA . PRO A 1 208 ? -21.372 8.445 10.908 1.00 98.50 208 PRO A CA 1
ATOM 1599 C C . PRO A 1 208 ? -22.266 7.626 11.848 1.00 98.50 208 PRO A C 1
ATOM 1601 O O . PRO A 1 208 ? -23.432 7.386 11.540 1.00 98.50 208 PRO A O 1
ATOM 1604 N N . GLY A 1 209 ? -21.715 7.198 12.984 1.00 98.19 209 GLY A N 1
ATOM 1605 C CA . GLY A 1 209 ? -22.387 6.316 13.943 1.00 98.19 209 GLY A CA 1
ATOM 1606 C C . GLY A 1 209 ? -22.118 4.817 13.756 1.00 98.19 209 GLY A C 1
ATOM 1607 O O . GLY A 1 209 ? -22.356 4.059 14.695 1.00 98.19 209 GLY A O 1
ATOM 1608 N N . ASP A 1 210 ? -21.568 4.380 12.618 1.00 98.56 210 ASP A N 1
ATOM 1609 C CA . ASP A 1 210 ? -21.238 2.966 12.403 1.00 98.56 210 ASP A CA 1
ATOM 1610 C C . ASP A 1 210 ? -20.082 2.510 13.320 1.00 98.56 210 ASP A C 1
ATOM 1612 O O . ASP A 1 210 ? -19.142 3.281 13.5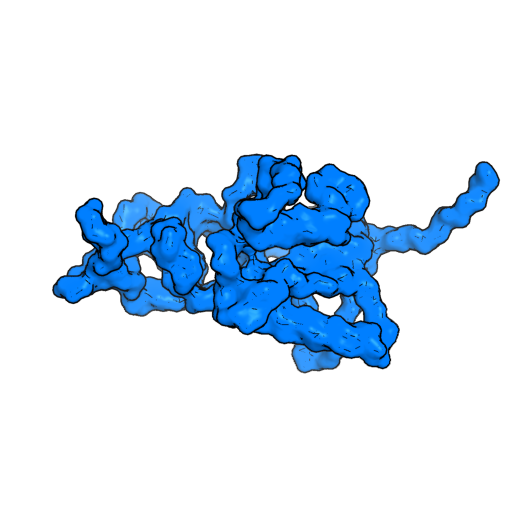48 1.00 98.56 210 ASP A O 1
ATOM 1616 N N . PRO A 1 211 ? -20.090 1.263 13.832 1.00 98.56 211 PRO A N 1
ATOM 1617 C CA . PRO A 1 211 ? -19.014 0.736 14.672 1.00 98.56 211 PRO A CA 1
ATOM 1618 C C . PRO A 1 211 ? -17.658 0.698 13.960 1.00 98.56 211 PRO A C 1
ATOM 1620 O O . PRO A 1 211 ? -17.521 0.068 12.911 1.00 98.56 211 PRO A O 1
ATOM 1623 N N . MET A 1 212 ? -16.641 1.327 14.554 1.00 98.12 212 MET A N 1
ATOM 1624 C CA . MET A 1 212 ? -15.292 1.406 13.985 1.00 98.12 212 MET A CA 1
ATOM 1625 C C . MET A 1 212 ? -14.272 0.610 14.797 1.00 98.12 212 MET A C 1
ATOM 1627 O O . MET A 1 212 ? -13.526 -0.186 14.228 1.00 98.12 212 MET A O 1
ATOM 1631 N N . PHE A 1 213 ? -14.277 0.771 16.120 1.00 98.81 213 PHE A N 1
ATOM 1632 C CA . PHE A 1 213 ? -13.399 0.022 17.018 1.00 98.81 213 PHE A CA 1
ATOM 1633 C C . PHE A 1 213 ? -14.180 -0.669 18.134 1.00 98.81 213 PHE A C 1
ATOM 1635 O O . PHE A 1 213 ? -15.264 -0.228 18.518 1.00 98.81 213 PHE A O 1
ATOM 1642 N N . LEU A 1 214 ? -13.605 -1.746 18.659 1.00 98.75 214 LEU A N 1
ATOM 1643 C CA . LEU A 1 214 ? -14.037 -2.422 19.877 1.00 98.75 214 LEU A CA 1
ATOM 1644 C C . LEU A 1 214 ? -12.912 -2.297 20.908 1.00 98.75 214 LEU A C 1
ATOM 1646 O O . LEU A 1 214 ? -11.811 -2.804 20.679 1.00 98.75 214 LEU A O 1
ATOM 1650 N N . SER A 1 215 ? -13.164 -1.593 22.010 1.00 98.50 215 SER A N 1
ATOM 1651 C CA . SER A 1 215 ? -12.186 -1.451 23.089 1.00 98.50 215 SER A CA 1
ATOM 1652 C C . SER A 1 215 ? -11.979 -2.771 23.834 1.00 98.50 215 SER A C 1
ATOM 1654 O O . SER A 1 215 ? -12.851 -3.643 23.853 1.00 98.50 215 SER A O 1
ATOM 1656 N N . PHE A 1 216 ? -10.848 -2.902 24.525 1.00 97.81 216 PHE A N 1
ATOM 1657 C CA . PHE A 1 216 ? -10.592 -4.056 25.394 1.00 97.81 216 PHE A CA 1
ATOM 1658 C C . PHE A 1 216 ? -11.509 -4.114 26.624 1.00 97.81 216 PHE A C 1
ATOM 1660 O O . PHE A 1 216 ? -11.656 -5.175 27.224 1.00 97.81 216 PHE A O 1
ATOM 1667 N N . SER A 1 217 ? -12.181 -3.009 26.964 1.00 97.00 217 SER A N 1
ATOM 1668 C CA . SER A 1 217 ? -13.256 -2.981 27.964 1.00 97.00 217 SER A CA 1
ATOM 1669 C C . SER A 1 217 ? -14.621 -3.434 27.416 1.00 97.00 217 SER A C 1
ATOM 1671 O O . SER A 1 217 ? -15.573 -3.535 28.187 1.00 97.00 217 SER A O 1
ATOM 1673 N N . GLY A 1 218 ? -14.730 -3.722 26.113 1.00 97.44 218 GLY A N 1
ATOM 1674 C CA . GLY A 1 218 ? -15.967 -4.148 25.449 1.00 97.44 218 GLY A CA 1
ATOM 1675 C C . GLY A 1 218 ? -16.847 -3.003 24.933 1.00 97.44 218 GLY A C 1
ATOM 1676 O O . GLY A 1 218 ? -17.979 -3.243 24.516 1.00 97.44 218 GLY A O 1
ATOM 1677 N N . GLU A 1 219 ? -16.354 -1.763 24.943 1.00 98.25 219 GLU A N 1
ATOM 1678 C CA . GLU A 1 219 ? -17.065 -0.594 24.421 1.00 98.25 219 GLU A CA 1
ATOM 1679 C C . GLU A 1 219 ? -16.910 -0.488 22.898 1.00 98.25 219 GLU A C 1
ATOM 1681 O O . GLU A 1 219 ? -15.823 -0.645 22.340 1.00 98.25 219 GLU A O 1
ATOM 1686 N N . THR A 1 220 ? -18.008 -0.178 22.208 1.00 98.62 220 THR A N 1
ATOM 1687 C CA . THR A 1 220 ? -17.983 0.117 20.772 1.00 98.62 220 THR A CA 1
ATOM 1688 C C . THR A 1 220 ? -17.717 1.598 20.534 1.00 98.62 220 THR A C 1
ATOM 1690 O O . THR A 1 220 ? -18.509 2.453 20.928 1.00 98.62 220 THR A O 1
ATOM 1693 N N . LEU A 1 221 ? -16.642 1.900 19.811 1.00 98.50 221 LEU A N 1
ATOM 1694 C CA . LEU A 1 221 ? -16.309 3.252 19.380 1.00 98.50 221 LEU A CA 1
ATOM 1695 C C . LEU A 1 221 ? -16.783 3.442 17.939 1.00 98.50 221 LEU A C 1
ATOM 1697 O O . LEU A 1 221 ? -16.266 2.827 17.004 1.00 98.50 221 LEU A O 1
ATOM 1701 N N . ALA A 1 222 ? -17.791 4.290 17.769 1.00 98.44 222 ALA A N 1
ATOM 1702 C CA . ALA A 1 222 ? -18.387 4.585 16.474 1.00 98.44 222 ALA A CA 1
ATOM 1703 C C . ALA A 1 222 ? -17.560 5.584 15.648 1.00 98.44 222 ALA A C 1
ATOM 1705 O O . ALA A 1 222 ? -16.811 6.408 16.182 1.00 98.44 222 ALA A O 1
ATOM 1706 N N . TYR A 1 223 ? -17.756 5.563 14.330 1.00 98.38 223 TYR A N 1
ATOM 1707 C CA . TYR A 1 223 ? -17.223 6.566 13.422 1.00 98.38 223 TYR A CA 1
ATOM 1708 C C . TYR A 1 223 ? -17.843 7.942 13.701 1.00 98.38 223 TYR A C 1
ATOM 1710 O O . TYR A 1 223 ? -19.043 8.143 13.525 1.00 98.38 223 TYR A O 1
ATOM 1718 N N . LYS A 1 224 ? -17.011 8.912 14.096 1.00 97.12 224 LYS A N 1
ATOM 1719 C CA . LYS A 1 224 ? -17.424 10.292 14.421 1.00 97.12 224 LYS A CA 1
ATOM 1720 C C . LYS A 1 224 ? -17.253 11.288 13.262 1.00 97.12 224 LYS A C 1
ATOM 1722 O O . LYS A 1 224 ? -17.124 12.483 13.503 1.00 97.12 224 LYS A O 1
ATOM 1727 N N . GLY A 1 225 ? -17.141 10.814 12.020 1.00 95.19 225 GLY A N 1
ATOM 1728 C CA . GLY A 1 225 ? -17.044 11.709 10.863 1.00 95.19 225 GLY A CA 1
ATOM 1729 C C . GLY A 1 225 ? -18.351 12.443 10.571 1.00 95.19 225 GLY A C 1
ATOM 1730 O O . GLY A 1 225 ? -19.402 12.075 11.079 1.00 95.19 225 GLY A O 1
ATOM 1731 N N . GLU A 1 226 ? -18.279 13.471 9.730 1.00 96.50 226 GLU A N 1
ATOM 1732 C CA . GLU A 1 226 ? -19.444 14.274 9.329 1.00 96.50 226 GLU A CA 1
ATOM 1733 C C . GLU A 1 226 ? -20.129 13.739 8.062 1.00 96.50 226 GLU A C 1
ATOM 1735 O O . GLU A 1 226 ? -21.307 13.998 7.829 1.00 96.50 226 GLU A O 1
ATOM 1740 N N . GLU A 1 227 ? -19.408 12.967 7.244 1.00 97.38 227 GLU A N 1
ATOM 1741 C CA . GLU A 1 227 ? -19.899 12.408 5.985 1.00 97.38 227 GLU A CA 1
ATOM 1742 C C . GLU A 1 227 ? -19.593 10.904 5.886 1.00 97.38 227 GLU A C 1
ATOM 1744 O O . GLU A 1 227 ? -18.661 10.418 6.531 1.00 97.38 227 GLU A O 1
ATOM 1749 N N . PRO A 1 228 ? -20.337 10.146 5.063 1.00 97.94 228 PRO A N 1
ATOM 1750 C CA . PRO A 1 228 ? -19.988 8.769 4.745 1.00 97.94 228 PRO A CA 1
ATOM 1751 C C . PRO A 1 228 ? -18.715 8.687 3.896 1.00 97.94 228 PRO A C 1
ATOM 1753 O O . PRO A 1 228 ? -18.627 9.330 2.849 1.00 97.94 228 PRO A O 1
ATOM 1756 N N . LEU A 1 229 ? -17.774 7.832 4.292 1.00 97.62 229 LEU A N 1
ATOM 1757 C CA . LEU A 1 229 ? -16.521 7.578 3.571 1.00 97.62 229 LEU A CA 1
ATOM 1758 C C . LEU A 1 229 ? -16.334 6.078 3.313 1.00 97.62 229 LEU A C 1
ATOM 1760 O O . LEU A 1 229 ? -17.153 5.257 3.721 1.00 97.62 229 LEU A O 1
ATOM 1764 N N . TYR A 1 230 ? -15.270 5.721 2.600 1.00 97.25 230 TYR A N 1
ATOM 1765 C CA . TYR A 1 230 ? -14.942 4.341 2.249 1.00 97.25 230 TYR A CA 1
ATOM 1766 C C . TYR A 1 230 ? -13.569 3.994 2.840 1.00 97.25 230 TYR A C 1
ATOM 1768 O O . TYR A 1 230 ? -12.570 4.595 2.430 1.00 97.25 230 TYR A O 1
ATOM 1776 N N . PRO A 1 231 ? -13.496 3.096 3.833 1.00 97.00 231 PRO A N 1
ATOM 1777 C CA . PRO A 1 231 ? -12.245 2.684 4.434 1.00 97.00 231 PRO A CA 1
ATOM 1778 C C . PRO A 1 231 ? -11.499 1.724 3.494 1.00 97.00 231 PRO A C 1
ATOM 1780 O O . PRO A 1 231 ? -12.118 0.929 2.786 1.00 97.00 231 PRO A O 1
ATOM 1783 N N . VAL A 1 232 ? -10.175 1.816 3.478 1.00 94.31 232 VAL A N 1
ATOM 1784 C CA . VAL A 1 232 ? -9.251 0.914 2.772 1.00 94.31 232 VAL A CA 1
ATOM 1785 C C . VAL A 1 232 ? -8.035 0.645 3.660 1.00 94.31 232 VAL A C 1
ATOM 1787 O O . VAL A 1 232 ? -7.779 1.417 4.590 1.00 94.31 232 VAL A O 1
ATOM 1790 N N . PHE A 1 233 ? -7.285 -0.420 3.370 1.00 94.75 233 PHE A N 1
ATOM 1791 C CA . PHE A 1 233 ? -6.199 -0.914 4.224 1.00 94.75 233 PHE A CA 1
ATOM 1792 C C . PHE A 1 233 ? -6.669 -1.152 5.667 1.00 94.75 233 PHE A C 1
ATOM 1794 O O . PHE A 1 233 ? -5.954 -0.843 6.623 1.00 94.75 233 PHE A O 1
ATOM 1801 N N . VAL A 1 234 ? -7.900 -1.648 5.831 1.00 98.00 234 VAL A N 1
ATOM 1802 C CA . VAL A 1 234 ? -8.462 -1.933 7.153 1.00 98.00 234 VAL A CA 1
ATOM 1803 C C . VAL A 1 234 ? -7.650 -3.048 7.799 1.00 98.00 234 VAL A C 1
ATOM 1805 O O . VAL A 1 234 ? -7.609 -4.166 7.290 1.00 98.00 234 VAL A O 1
ATOM 1808 N N . ASN A 1 235 ? -7.046 -2.748 8.948 1.00 98.12 235 ASN A N 1
ATOM 1809 C CA . ASN A 1 235 ? -6.247 -3.699 9.715 1.00 98.12 235 ASN A CA 1
ATOM 1810 C C . ASN A 1 235 ? -4.990 -4.211 8.974 1.00 98.12 235 ASN A C 1
ATOM 1812 O O . ASN A 1 235 ? -4.644 -5.393 9.037 1.00 98.12 235 ASN A O 1
ATOM 1816 N N . GLU A 1 236 ? -4.294 -3.327 8.249 1.00 96.38 236 GLU A N 1
ATOM 1817 C CA . GLU A 1 236 ? -2.996 -3.667 7.656 1.00 96.38 236 GLU A CA 1
ATOM 1818 C C . GLU A 1 236 ? -1.917 -3.840 8.740 1.00 96.38 236 GLU A C 1
ATOM 1820 O O . GLU A 1 236 ? -1.568 -2.903 9.465 1.00 96.38 236 GLU A O 1
ATOM 1825 N N . SER A 1 237 ? -1.346 -5.042 8.809 1.00 95.62 237 SER A N 1
ATOM 1826 C CA . SER A 1 237 ? -0.314 -5.438 9.774 1.00 95.62 237 SER A CA 1
ATOM 1827 C C . SER A 1 237 ? 0.892 -4.491 9.817 1.00 95.62 237 SER A C 1
ATOM 1829 O O . SER A 1 237 ? 1.349 -4.105 10.893 1.00 95.62 237 SER A O 1
ATOM 1831 N N . ALA A 1 238 ? 1.373 -4.041 8.658 1.00 92.12 238 ALA A N 1
ATOM 1832 C CA . ALA A 1 238 ? 2.525 -3.154 8.547 1.00 92.12 238 ALA A CA 1
ATOM 1833 C C . ALA A 1 238 ? 2.235 -1.711 8.991 1.00 92.12 238 ALA A C 1
ATOM 1835 O O . ALA A 1 238 ? 3.148 -0.885 9.044 1.00 92.12 238 ALA A O 1
ATOM 1836 N N . TYR A 1 239 ? 0.971 -1.357 9.237 1.00 95.31 239 TYR A N 1
ATOM 1837 C CA . TYR A 1 239 ? 0.560 0.018 9.530 1.00 95.31 239 TYR A CA 1
ATOM 1838 C C . TYR A 1 239 ? 0.349 0.284 11.024 1.00 95.31 239 TYR A C 1
ATOM 1840 O O . TYR A 1 239 ? 0.232 1.444 11.427 1.00 95.31 239 TYR A O 1
ATOM 1848 N N . TYR A 1 240 ? 0.425 -0.754 11.860 1.00 95.06 240 TYR A N 1
ATOM 1849 C CA . TYR A 1 240 ? 0.390 -0.636 13.319 1.00 95.06 240 TYR A CA 1
ATOM 1850 C C . TYR A 1 240 ? 1.480 0.294 13.871 1.00 95.06 240 TYR A C 1
ATOM 1852 O O . TYR A 1 240 ? 1.188 1.156 14.702 1.00 95.06 240 TYR A O 1
ATOM 1860 N N . GLU A 1 241 ? 2.717 0.158 13.384 1.00 91.81 241 GLU A N 1
ATOM 1861 C CA . GLU A 1 241 ? 3.851 1.024 13.753 1.00 91.81 241 GLU A CA 1
ATOM 1862 C C . GLU A 1 241 ? 3.744 2.434 13.149 1.00 91.81 241 GLU A C 1
ATOM 1864 O O . GLU A 1 241 ? 4.354 3.379 13.641 1.00 91.81 241 GLU A O 1
ATOM 1869 N N . LYS A 1 242 ? 2.950 2.587 12.081 1.00 89.75 242 LYS A N 1
ATOM 1870 C CA . LYS A 1 242 ? 2.756 3.851 11.355 1.00 89.75 242 LYS A CA 1
ATOM 1871 C C . LYS A 1 242 ? 1.585 4.669 11.903 1.00 89.75 242 LYS A C 1
ATOM 1873 O O . LYS A 1 242 ? 1.230 5.686 11.311 1.00 89.75 242 LYS A O 1
ATOM 1878 N N . GLY A 1 243 ? 0.953 4.207 12.982 1.00 94.44 243 GLY A N 1
ATOM 1879 C CA . GLY A 1 243 ? -0.212 4.863 13.564 1.00 94.44 243 GLY A CA 1
ATOM 1880 C C . GLY A 1 243 ? -1.397 4.922 12.595 1.00 94.44 243 GLY A C 1
ATOM 1881 O O . GLY A 1 243 ? -2.016 5.970 12.426 1.00 94.44 243 GLY A O 1
ATOM 1882 N N . THR A 1 244 ? -1.659 3.846 11.847 1.00 96.62 244 THR A N 1
ATOM 1883 C CA . THR A 1 244 ? -2.777 3.791 10.893 1.00 96.62 244 THR A CA 1
ATOM 1884 C C . THR A 1 244 ? -3.506 2.455 11.009 1.00 96.62 244 THR A C 1
ATOM 1886 O O . THR A 1 244 ? -2.964 1.408 10.676 1.00 96.62 244 THR A O 1
ATOM 1889 N N . ALA A 1 245 ? -4.756 2.500 11.463 1.00 98.19 245 ALA A N 1
ATOM 1890 C CA . ALA A 1 245 ? -5.675 1.366 11.502 1.00 98.19 245 ALA A CA 1
ATOM 1891 C C . ALA A 1 245 ? -6.410 1.165 10.171 1.00 98.19 245 ALA A C 1
ATOM 1893 O O . ALA A 1 245 ? -6.699 0.038 9.776 1.00 98.19 245 ALA A O 1
ATOM 1894 N N . LEU A 1 246 ? -6.739 2.275 9.505 1.00 97.94 246 LEU A N 1
ATOM 1895 C CA . LEU A 1 246 ? -7.392 2.316 8.199 1.00 97.94 246 LEU A CA 1
ATOM 1896 C C . LEU A 1 246 ? -7.200 3.688 7.545 1.00 97.94 246 LEU A C 1
ATOM 1898 O O . LEU A 1 246 ? -7.027 4.710 8.219 1.00 97.94 246 LEU A O 1
ATOM 1902 N N . THR A 1 247 ? -7.309 3.728 6.224 1.00 96.12 247 THR A N 1
ATOM 1903 C CA . THR A 1 247 ? -7.334 4.963 5.438 1.00 96.12 247 THR A CA 1
ATOM 1904 C C . THR A 1 247 ? -8.759 5.245 4.980 1.00 96.12 247 THR A C 1
ATOM 1906 O O . THR A 1 247 ? -9.396 4.413 4.343 1.00 96.12 247 THR A O 1
ATOM 1909 N N . LEU A 1 248 ? -9.273 6.437 5.270 1.00 96.25 248 LEU A N 1
ATOM 1910 C CA . LEU A 1 248 ? -10.561 6.893 4.762 1.00 96.25 248 LEU A CA 1
ATOM 1911 C C . LEU A 1 248 ? -10.387 7.534 3.389 1.00 96.25 248 LEU A C 1
ATOM 1913 O O . LEU A 1 248 ? -9.519 8.388 3.183 1.00 96.25 248 LEU A O 1
ATOM 1917 N N . THR A 1 249 ? -11.260 7.151 2.465 1.00 94.56 249 THR A N 1
ATOM 1918 C CA . THR A 1 249 ? -11.269 7.638 1.087 1.00 94.56 249 THR A CA 1
ATOM 1919 C C . THR A 1 249 ? -12.652 8.126 0.680 1.00 94.56 249 THR A C 1
ATOM 1921 O O . THR A 1 249 ? -13.676 7.743 1.253 1.00 94.56 249 THR A O 1
ATOM 1924 N N . ARG A 1 250 ? -12.681 8.978 -0.344 1.00 93.00 250 ARG A N 1
ATOM 1925 C CA . ARG A 1 250 ? -13.901 9.401 -1.025 1.00 93.00 250 ARG A CA 1
ATOM 1926 C C . ARG A 1 250 ? -13.974 8.715 -2.380 1.00 93.00 250 ARG A C 1
ATOM 1928 O O . ARG A 1 250 ? -13.040 8.834 -3.170 1.00 93.00 250 ARG A O 1
ATOM 1935 N N . MET A 1 251 ? -15.085 8.035 -2.646 1.00 90.00 251 MET A N 1
ATOM 1936 C CA . MET A 1 251 ? -15.352 7.445 -3.953 1.00 90.00 251 MET A CA 1
ATOM 1937 C C . MET A 1 251 ? -15.853 8.520 -4.918 1.00 90.00 251 MET A C 1
ATOM 1939 O O . MET A 1 251 ? -16.723 9.327 -4.578 1.00 90.00 251 MET A O 1
ATOM 1943 N N . LYS A 1 252 ? -15.297 8.521 -6.125 1.00 86.69 252 LYS A N 1
ATOM 1944 C CA . LYS A 1 252 ? -15.759 9.306 -7.266 1.00 86.69 252 LYS A CA 1
ATOM 1945 C C . LYS A 1 252 ? -15.900 8.385 -8.469 1.00 86.69 252 LYS A C 1
ATOM 1947 O O . LYS A 1 252 ? -15.100 7.472 -8.649 1.00 86.69 252 LYS A O 1
ATOM 1952 N N . LYS A 1 253 ? -16.887 8.665 -9.313 1.00 85.56 253 LYS A N 1
ATOM 1953 C CA . LYS A 1 253 ? -16.996 8.052 -10.637 1.00 85.56 253 LYS A CA 1
ATOM 1954 C C . LYS A 1 253 ? -16.273 8.937 -11.638 1.00 85.56 253 LYS A C 1
ATOM 1956 O O . LYS A 1 253 ? -16.561 10.129 -11.711 1.00 85.56 253 LYS A O 1
ATOM 1961 N N . VAL A 1 254 ? -15.323 8.358 -12.358 1.00 82.50 254 VAL A N 1
ATOM 1962 C CA . VAL A 1 254 ? -14.537 9.034 -13.389 1.00 82.50 254 VAL A CA 1
ATOM 1963 C C . VAL A 1 254 ? -14.860 8.388 -14.725 1.00 82.50 254 VAL A C 1
ATOM 1965 O O . VAL A 1 254 ? -14.801 7.167 -14.852 1.00 82.50 254 VAL A O 1
ATOM 1968 N N . GLU A 1 255 ? -15.216 9.202 -15.711 1.00 84.94 255 GLU A N 1
ATOM 1969 C CA . GLU A 1 255 ? -15.362 8.745 -17.089 1.00 84.94 255 GLU A CA 1
ATOM 1970 C C . GLU A 1 255 ? -13.979 8.656 -17.732 1.00 84.94 255 GLU A C 1
ATOM 1972 O O . GLU A 1 255 ? -13.231 9.632 -17.771 1.00 84.94 255 GLU A O 1
ATOM 1977 N N . ILE A 1 256 ? -13.637 7.465 -18.205 1.00 80.25 256 ILE A N 1
ATOM 1978 C CA . ILE A 1 256 ? -12.423 7.192 -18.959 1.00 80.25 256 ILE A CA 1
ATOM 1979 C C . ILE A 1 256 ? -12.827 7.109 -20.434 1.00 80.25 256 ILE A C 1
ATOM 1981 O O . ILE A 1 256 ? -13.675 6.277 -20.774 1.00 80.25 256 ILE A O 1
ATOM 1985 N N . PRO A 1 257 ? -12.275 7.962 -21.313 1.00 81.31 257 PRO A N 1
ATOM 1986 C CA . PRO A 1 257 ? -12.537 7.862 -22.741 1.00 81.31 257 PRO A CA 1
ATOM 1987 C C . PRO A 1 257 ? -11.924 6.570 -23.304 1.00 81.31 257 PRO A C 1
ATOM 1989 O O . PRO A 1 257 ? -11.033 5.993 -22.676 1.00 81.31 257 PRO A O 1
ATOM 1992 N N . PRO A 1 258 ? -12.356 6.113 -24.491 1.00 82.94 258 PRO A N 1
ATOM 1993 C CA . PRO A 1 258 ? -11.655 5.049 -25.199 1.00 82.94 258 PRO A CA 1
ATOM 1994 C C . PRO A 1 258 ? -10.176 5.407 -25.377 1.00 82.94 258 PRO A C 1
ATOM 1996 O O . PRO A 1 258 ? -9.851 6.567 -25.640 1.00 82.94 258 PRO A O 1
ATOM 1999 N N . LEU A 1 259 ? -9.281 4.433 -25.226 1.00 79.19 259 LEU A N 1
ATOM 2000 C CA . LEU A 1 259 ? -7.837 4.643 -25.350 1.00 79.19 259 LEU A CA 1
ATOM 2001 C C . LEU A 1 259 ? -7.293 3.842 -26.528 1.00 79.19 259 LEU A C 1
ATOM 2003 O O . LEU A 1 259 ? -7.700 2.707 -26.745 1.00 79.19 259 LEU A O 1
ATOM 2007 N N . CYS A 1 260 ? -6.336 4.405 -27.256 1.00 79.12 260 CYS A N 1
ATOM 2008 C CA . CYS A 1 260 ? -5.583 3.692 -28.287 1.00 79.12 260 CYS A CA 1
ATOM 2009 C C . CYS A 1 260 ? -4.091 3.918 -28.052 1.00 79.12 260 CYS A C 1
ATOM 2011 O O . CYS A 1 260 ? -3.649 5.060 -27.905 1.00 79.12 260 CYS A O 1
ATOM 2013 N N . VAL A 1 261 ? -3.303 2.849 -28.015 1.00 72.75 261 VAL A N 1
ATOM 2014 C CA . VAL A 1 261 ? -1.849 2.961 -27.860 1.00 72.75 261 VAL A CA 1
ATOM 2015 C C . VAL A 1 261 ? -1.204 3.036 -29.238 1.00 72.75 261 VAL A C 1
ATOM 2017 O O . VAL A 1 261 ? -1.401 2.156 -30.080 1.00 72.75 261 VAL A O 1
ATOM 2020 N N . LYS A 1 262 ? -0.405 4.080 -29.479 1.00 74.38 262 LYS A N 1
ATOM 2021 C CA . LYS A 1 262 ? 0.320 4.241 -30.748 1.00 74.38 262 LYS A CA 1
ATOM 2022 C C . LYS A 1 262 ? 1.211 3.024 -31.007 1.00 74.38 262 LYS A C 1
ATOM 2024 O O . LYS A 1 262 ? 1.871 2.530 -30.095 1.00 74.38 262 LYS A O 1
ATOM 2029 N N . ARG A 1 263 ? 1.258 2.555 -32.257 1.00 67.31 263 ARG A N 1
ATOM 2030 C CA . ARG A 1 263 ? 2.254 1.556 -32.665 1.00 67.31 263 ARG A CA 1
ATOM 2031 C C . ARG A 1 263 ? 3.649 2.171 -32.585 1.00 67.31 263 ARG A C 1
ATOM 2033 O O . ARG A 1 263 ? 3.831 3.324 -32.981 1.00 67.31 263 ARG A O 1
ATOM 2040 N N . LEU A 1 264 ? 4.613 1.401 -32.089 1.00 60.78 264 LEU A N 1
ATOM 2041 C CA . LEU A 1 264 ? 6.024 1.729 -32.266 1.00 60.78 264 LEU A CA 1
ATOM 2042 C C . LEU A 1 264 ? 6.303 1.698 -33.777 1.00 60.78 264 LEU A C 1
ATOM 2044 O O . LEU A 1 264 ? 5.883 0.761 -34.455 1.00 60.78 264 LEU A O 1
ATOM 2048 N N . ARG A 1 265 ? 6.913 2.753 -34.329 1.00 53.97 265 ARG A N 1
ATOM 2049 C CA . ARG A 1 265 ? 7.348 2.743 -35.732 1.00 53.97 265 ARG A CA 1
ATOM 2050 C C . ARG A 1 265 ? 8.555 1.813 -35.825 1.00 53.97 265 ARG A C 1
ATOM 2052 O O . ARG A 1 265 ? 9.553 2.058 -35.156 1.00 53.97 265 ARG A O 1
ATOM 2059 N N . GLU A 1 266 ? 8.454 0.753 -36.616 1.00 41.81 266 GLU A N 1
ATOM 2060 C CA . GLU A 1 266 ? 9.619 -0.027 -37.030 1.00 41.81 266 GLU A CA 1
ATOM 2061 C C . GLU A 1 266 ? 10.345 0.758 -38.131 1.00 41.81 266 GLU A C 1
ATOM 2063 O O . GLU A 1 266 ? 9.736 1.060 -39.154 1.00 41.81 266 GLU A O 1
ATOM 2068 N N . GLY A 1 267 ? 11.615 1.107 -37.896 1.00 45.88 267 GLY A N 1
ATOM 2069 C CA . GLY A 1 267 ? 12.548 1.609 -38.911 1.00 45.88 267 GLY A CA 1
ATOM 2070 C C . GLY A 1 267 ? 12.255 3.003 -39.474 1.00 45.88 267 GLY A C 1
ATOM 2071 O O . GLY A 1 267 ? 11.643 3.138 -40.527 1.00 45.88 267 GLY A O 1
ATOM 2072 N N . GLU A 1 268 ? 12.792 4.046 -38.840 1.00 34.84 268 GLU A N 1
ATOM 2073 C CA . GLU A 1 268 ? 13.410 5.117 -39.629 1.00 34.84 268 GLU A CA 1
ATOM 2074 C C . GLU A 1 268 ? 14.867 4.667 -39.799 1.00 34.84 268 GLU A C 1
ATOM 2076 O O . GLU A 1 268 ? 15.672 4.774 -38.874 1.00 34.84 268 GLU A O 1
ATOM 2081 N N . GLU A 1 269 ? 15.156 4.009 -40.929 1.00 36.59 269 GLU A N 1
ATOM 2082 C CA . GLU A 1 269 ? 16.529 3.895 -41.418 1.00 36.59 269 GLU A CA 1
ATOM 2083 C C . GLU A 1 269 ? 17.098 5.317 -41.461 1.00 36.59 269 GLU A C 1
ATOM 2085 O O . GLU A 1 269 ? 16.443 6.235 -41.960 1.00 36.59 269 GLU A O 1
ATOM 2090 N N . GLU A 1 270 ? 18.277 5.509 -40.871 1.00 40.31 270 GLU A N 1
ATOM 2091 C CA . GLU A 1 270 ? 19.070 6.719 -41.057 1.00 40.31 270 GLU A CA 1
ATOM 2092 C C . GLU A 1 270 ? 19.315 6.893 -42.566 1.00 40.31 270 GLU A C 1
ATOM 2094 O O . GLU A 1 270 ? 20.205 6.263 -43.137 1.00 40.31 270 GLU A O 1
ATOM 2099 N N . GLU A 1 271 ? 18.500 7.712 -43.231 1.00 35.09 271 GLU A N 1
ATOM 2100 C CA . GLU A 1 271 ? 18.825 8.243 -44.552 1.00 35.09 271 GLU A CA 1
ATOM 2101 C C . GLU A 1 271 ? 19.707 9.491 -44.374 1.00 35.09 271 GLU A C 1
ATOM 2103 O O . GLU A 1 271 ? 19.215 10.566 -44.032 1.00 35.09 271 GLU A O 1
ATOM 2108 N N . GLU A 1 272 ? 21.004 9.247 -44.613 1.00 35.19 272 GLU A N 1
ATOM 2109 C CA . GLU A 1 272 ? 22.142 10.134 -44.964 1.00 35.19 272 GLU A CA 1
ATOM 2110 C C . GLU A 1 272 ? 22.551 11.309 -44.054 1.00 35.19 272 GLU A C 1
ATOM 2112 O O . GLU A 1 272 ? 21.855 12.345 -43.973 1.00 35.19 272 GLU A O 1
#

Sequence (272 aa):
MMEPVSLPAVPRVALCGGTHGNELSGVYLVREWQRKELEEEAEAVVTVISNPRAIQRCSRYIEQDLNRCFTAATLSIPISDGTPYEIARAQELNALLGPRGSDCAIDLICDLHNTTANMGLSPTPIATGSACTSTSISRRRYPLCPVFWNGSGYSTQLSLSGIEFEGGVLEVYTFVKNIDYPRDPETHELTAVIHPQLQDRDFCRLCPGDPMFLSFSGETLAYKGEEPLYPVFVNESAYYEKGTALTLTRMKKVEIPPLCVKRLREGEEEEE

Radius of gyration: 21.55 Å; chains: 1; bounding box: 52×39×73 Å

Organism: Synaphobranchus kaupii (NCBI:txid118154)